Protein AF-A0A087AC77-F1 (afdb_monomer_lite)

InterPro domains:
  IPR007197 Radical SAM [SFLDS00029] (85-242)
  IPR012837 Ribonucleoside-triphosphate reductase activating, anaerobic [SFLDF00299] (85-242)
  IPR012837 Ribonucleoside-triphosphate reductase activating, anaerobic [TIGR02491] (85-237)
  IPR013785 Aldolase-type TIM barrel [G3DSA:3.20.20.70] (82-270)
  IPR034457 Organic radical-activating enzymes [PTHR30352] (81-249)
  IPR058240 Radical SAM superfamily [SSF102114] (106-187)

pLDDT: mean 84.51, std 23.87, range [26.36, 98.88]

Foldseek 3Di:
DDDDDDDDDDDDDDDDDDDDDDDDDDDDDDDDDDPPPPPPPDPPQDQEDEPQPPDPQQAFPPPDRQWHHDAAARAALVVAAPQFWQDWDAQDPLQDHFTEIETAAAAARGSGHPDPLNVRNHNPHHGHDDPVVLVVRVVSCPDPRHQAYEYHRHASRSNLVNQLVSLVVCCVVPNPSHAYEYEHQGAPRSCPDPRHDVSSVSNLVSHQKYFYHHDHPVQADPQFRSDGGPSTFIFGSVVCVVVVHTDGDPPGDGHDDDDPPVRVPPCVVPPPPDD

Sequence (275 aa):
MAQEWRRTEGTTSADGSASVVESSTEPMTDASDSPLDDARPVRKKPRLHDFAAGERGRGPGIPTPLSNNPKAGQWTSERMSHNMIADYKRFLMTDGEGIRCSLYVSGCPFHCEQCYNASIWDFQAGHPYNEKLEAQIMDDLAQSFVQGITFLGGEPLLNTGVLLPLARKIRARFGHDKDIWCWTGYTWEELMRDGESADKMELLREIDILVDGRYLKDQHDSLLQFRGSRNQRIIDVPASLERGEVVIWSKLHDQERFIPEIYGHERAAGEGDAS

Structure (mmCIF, N/CA/C/O backbone):
data_AF-A0A087AC77-F1
#
_entry.id   AF-A0A087AC77-F1
#
loop_
_atom_site.group_PDB
_atom_site.id
_atom_site.type_symbol
_atom_site.label_atom_id
_atom_site.label_alt_id
_atom_site.label_comp_id
_atom_site.label_asym_id
_atom_site.label_entity_id
_atom_site.label_seq_id
_atom_site.pdbx_PDB_ins_code
_atom_site.Cartn_x
_atom_site.Cartn_y
_atom_site.Cartn_z
_atom_site.occupancy
_atom_site.B_iso_or_equiv
_atom_site.auth_seq_id
_atom_site.auth_comp_id
_atom_site.auth_asym_id
_atom_site.auth_atom_id
_atom_site.pdbx_PDB_model_num
ATOM 1 N N . MET A 1 1 ? -29.191 22.233 29.424 1.00 36.53 1 MET A N 1
ATOM 2 C CA . MET A 1 1 ? -28.241 23.174 30.048 1.00 36.53 1 MET A CA 1
ATOM 3 C C . MET A 1 1 ? -27.631 24.011 28.940 1.00 36.53 1 MET A C 1
ATOM 5 O O . MET A 1 1 ? -26.771 23.522 28.228 1.00 36.53 1 MET A O 1
ATOM 9 N N . ALA A 1 2 ? -28.171 25.209 28.732 1.00 26.36 2 ALA A N 1
ATOM 10 C CA . ALA A 1 2 ? -27.688 26.196 27.773 1.00 26.36 2 ALA A CA 1
ATOM 11 C C . ALA A 1 2 ? -27.428 27.474 28.576 1.00 26.36 2 ALA A C 1
ATOM 13 O O . ALA A 1 2 ? -28.291 27.860 29.364 1.00 26.36 2 ALA A O 1
ATOM 14 N N . GLN A 1 3 ? -26.241 28.065 28.448 1.00 28.91 3 GLN A N 1
ATOM 15 C CA . GLN A 1 3 ? -25.883 29.308 29.132 1.00 28.91 3 GLN A CA 1
ATOM 16 C C . GLN A 1 3 ? -25.620 30.422 28.118 1.00 28.91 3 GLN A C 1
ATOM 18 O O . GLN A 1 3 ? -24.923 30.239 27.123 1.00 28.91 3 GLN A O 1
ATOM 23 N N . GLU A 1 4 ? -26.259 31.552 28.413 1.00 28.08 4 GLU A N 1
ATOM 24 C CA . GLU A 1 4 ? -26.236 32.847 27.743 1.00 28.08 4 GLU A CA 1
ATOM 25 C C . GLU A 1 4 ? -24.863 33.532 27.834 1.00 28.08 4 GLU A C 1
ATOM 27 O O . GLU A 1 4 ? -24.164 33.406 28.839 1.00 28.08 4 GLU A O 1
ATOM 32 N N . TRP A 1 5 ? -24.538 34.368 26.843 1.00 29.34 5 TRP A N 1
ATOM 33 C CA . TRP A 1 5 ? -23.466 35.363 26.942 1.00 29.34 5 TRP A CA 1
ATOM 34 C C . TRP A 1 5 ? -24.056 36.767 26.763 1.00 29.34 5 TRP A C 1
ATOM 36 O O . TRP A 1 5 ? -24.618 37.084 25.714 1.00 29.34 5 TRP A O 1
ATOM 46 N N . ARG A 1 6 ? -23.944 37.610 27.798 1.00 28.73 6 ARG A N 1
ATOM 47 C CA . ARG A 1 6 ? -24.326 39.032 27.770 1.00 28.73 6 ARG A CA 1
ATOM 48 C C . ARG A 1 6 ? -23.122 39.914 27.430 1.00 28.73 6 ARG A C 1
ATOM 50 O O . ARG A 1 6 ? -22.025 39.705 27.937 1.00 28.73 6 ARG A O 1
ATOM 57 N N . ARG A 1 7 ? -23.386 40.924 26.595 1.00 30.09 7 ARG A N 1
ATOM 58 C CA . ARG A 1 7 ? -22.553 42.106 26.319 1.00 30.09 7 ARG A CA 1
ATOM 59 C C . ARG A 1 7 ? -22.534 43.058 27.516 1.00 30.09 7 ARG A C 1
ATOM 61 O O . ARG A 1 7 ? -23.561 43.240 28.165 1.00 30.09 7 ARG A O 1
ATOM 68 N N . THR A 1 8 ? -21.429 43.778 27.671 1.00 30.25 8 THR A N 1
ATOM 69 C CA . THR A 1 8 ? -21.380 45.078 28.355 1.00 30.25 8 THR A CA 1
ATOM 70 C C . THR A 1 8 ? -20.501 46.033 27.555 1.00 30.25 8 THR A C 1
ATOM 72 O O . THR A 1 8 ? -19.336 45.734 27.299 1.00 30.25 8 THR A O 1
ATOM 75 N N . GLU A 1 9 ? -21.084 47.162 27.158 1.00 31.55 9 GLU A N 1
ATOM 76 C CA . GLU A 1 9 ? -20.397 48.354 26.663 1.00 31.55 9 GLU A CA 1
ATOM 77 C C . GLU A 1 9 ? -19.969 49.243 27.839 1.00 31.55 9 GLU A C 1
ATOM 79 O O . GLU A 1 9 ? -20.610 49.245 28.891 1.00 31.55 9 GLU A O 1
ATOM 84 N N . GLY A 1 10 ? -18.908 50.026 27.640 1.00 28.16 10 GLY A N 1
ATOM 85 C CA . GLY A 1 10 ? -18.475 51.080 28.550 1.00 28.16 10 GLY A CA 1
ATOM 86 C C . GLY A 1 10 ? -17.846 52.227 27.763 1.00 28.16 10 GLY A C 1
ATOM 87 O O . GLY A 1 10 ? -16.775 52.078 27.184 1.00 28.16 10 GLY A O 1
ATOM 88 N N . THR A 1 11 ? -18.548 53.354 27.730 1.00 31.22 11 THR A N 1
ATOM 89 C CA . THR A 1 11 ? -18.143 54.666 27.204 1.00 31.22 11 THR A CA 1
ATOM 90 C C . THR A 1 11 ? -17.470 55.519 28.278 1.00 31.22 11 THR A C 1
ATOM 92 O O . THR A 1 11 ? -18.013 55.577 29.377 1.00 31.22 11 THR A O 1
ATOM 95 N N . THR A 1 12 ? -16.441 56.302 27.924 1.00 32.16 12 THR A N 1
ATOM 96 C CA . THR A 1 12 ? -16.195 57.660 28.472 1.00 32.16 12 THR A CA 1
ATOM 97 C C . THR A 1 12 ? -15.290 58.498 27.551 1.00 32.16 12 THR A C 1
ATOM 99 O O . THR A 1 12 ? -14.290 58.000 27.041 1.00 32.16 12 THR A O 1
ATOM 102 N N . SER A 1 13 ? -15.684 59.767 27.379 1.00 27.97 13 SER A N 1
ATOM 103 C CA . SER A 1 13 ? -15.055 60.927 26.704 1.00 27.97 13 SER A CA 1
ATOM 104 C C . SER A 1 13 ? -13.736 61.386 27.385 1.00 27.97 13 SER A C 1
ATOM 106 O O . SER A 1 13 ? -13.396 60.827 28.420 1.00 27.97 13 SER A O 1
ATOM 108 N N . ALA A 1 14 ? -12.938 62.387 26.978 1.00 30.62 14 ALA A N 1
ATOM 109 C CA . ALA A 1 14 ? -13.001 63.516 26.038 1.00 30.62 14 ALA A CA 1
ATOM 110 C C . ALA A 1 14 ? -11.565 64.079 25.801 1.00 30.62 14 ALA A C 1
ATOM 112 O O . ALA A 1 14 ? -10.652 63.767 26.560 1.00 30.62 14 ALA A O 1
ATOM 113 N N . ASP A 1 15 ? -11.459 64.985 24.819 1.00 28.73 15 ASP A N 1
ATOM 114 C CA . ASP A 1 15 ? -10.482 66.080 24.643 1.00 28.73 15 ASP A CA 1
ATOM 115 C C . ASP A 1 15 ? -9.079 65.836 24.047 1.00 28.73 15 ASP A C 1
ATOM 117 O O . ASP A 1 15 ? -8.221 65.168 24.613 1.00 28.73 15 ASP A O 1
ATOM 121 N N . GLY A 1 16 ? -8.801 66.588 22.967 1.00 26.50 16 GLY A N 1
ATOM 122 C CA . GLY A 1 16 ? -7.571 67.384 22.900 1.00 26.50 16 GLY A CA 1
ATOM 123 C C . GLY A 1 16 ? -6.674 67.235 21.668 1.00 26.50 16 GLY A C 1
ATOM 124 O O . GLY A 1 16 ? -5.829 66.354 21.607 1.00 26.50 16 GLY A O 1
ATOM 125 N N . SER A 1 17 ? -6.724 68.258 20.811 1.00 30.25 17 SER A N 1
ATOM 126 C CA . SER A 1 17 ? -5.676 68.740 19.889 1.00 30.25 17 SER A CA 1
ATOM 127 C C . SER A 1 17 ? -5.490 68.052 18.527 1.00 30.25 17 SER A C 1
ATOM 129 O O . SER A 1 17 ? -5.186 66.872 18.393 1.00 30.25 17 SER A O 1
ATOM 131 N N . ALA A 1 18 ? -5.664 68.885 17.500 1.00 32.59 18 ALA A N 1
ATOM 132 C CA . ALA A 1 18 ? -5.445 68.613 16.094 1.00 32.59 18 ALA A CA 1
ATOM 133 C C . ALA A 1 18 ? -3.975 68.834 15.710 1.00 32.59 18 ALA A C 1
ATOM 135 O O . ALA A 1 18 ? -3.375 69.839 16.095 1.00 32.59 18 ALA A O 1
ATOM 136 N N . SER A 1 19 ? -3.444 67.963 14.855 1.00 30.73 19 SER A N 1
ATOM 137 C CA . SER A 1 19 ? -2.333 68.281 13.962 1.00 30.73 19 SER A CA 1
ATOM 138 C C . SER A 1 19 ? -2.692 67.816 12.552 1.00 30.73 19 SER A C 1
ATOM 140 O O . SER A 1 19 ? -3.011 66.657 12.296 1.00 30.73 19 SER A O 1
ATOM 142 N N . VAL A 1 20 ? -2.721 68.791 11.648 1.00 32.84 20 VAL A N 1
ATOM 143 C CA . VAL A 1 20 ? -2.937 68.624 10.214 1.00 32.84 20 VAL A CA 1
ATOM 144 C C . VAL A 1 20 ? -1.642 68.084 9.620 1.00 32.84 20 VAL A C 1
ATOM 146 O O . VAL A 1 20 ? -0.589 68.692 9.804 1.00 32.84 20 VAL A O 1
ATOM 149 N N . VAL A 1 21 ? -1.715 66.961 8.909 1.00 33.12 21 VAL A N 1
ATOM 150 C CA . VAL A 1 21 ? -0.641 66.515 8.018 1.00 33.12 21 VAL A CA 1
ATOM 151 C C . VAL A 1 21 ? -1.263 66.343 6.640 1.00 33.12 21 VAL A C 1
ATOM 153 O O . VAL A 1 21 ? -2.050 65.429 6.405 1.00 33.12 21 VAL A O 1
ATOM 156 N N . GLU A 1 22 ? -0.975 67.298 5.760 1.00 31.02 22 GLU A N 1
ATOM 157 C CA . GLU A 1 22 ? -1.346 67.267 4.349 1.00 31.02 22 GLU A CA 1
ATOM 158 C C . GLU A 1 22 ? -0.647 66.078 3.678 1.00 31.02 22 GLU A C 1
ATOM 160 O O . GLU A 1 22 ? 0.581 66.028 3.618 1.00 31.02 22 GLU A O 1
ATOM 165 N N . SER A 1 23 ? -1.417 65.111 3.171 1.00 31.77 23 SER A N 1
ATOM 166 C CA . SER A 1 23 ? -0.890 64.109 2.245 1.00 31.77 23 SER A CA 1
ATOM 167 C C . SER A 1 23 ? -1.068 64.626 0.820 1.00 31.77 23 SER A C 1
ATOM 169 O O . SER A 1 23 ? -2.176 64.643 0.281 1.00 31.77 23 SER A O 1
ATOM 171 N N . SER A 1 24 ? 0.028 65.064 0.216 1.00 31.98 24 SER A N 1
ATOM 172 C CA . SER A 1 24 ? 0.119 65.397 -1.200 1.00 31.98 24 SER A CA 1
ATOM 173 C C . SER A 1 24 ? -0.169 64.161 -2.057 1.00 31.98 24 SER A C 1
ATOM 175 O O . SER A 1 24 ? 0.575 63.184 -2.035 1.00 31.98 24 SER A O 1
ATOM 177 N N . THR A 1 25 ? -1.267 64.211 -2.806 1.00 36.59 25 THR A N 1
ATOM 178 C CA . THR A 1 25 ? -1.597 63.288 -3.894 1.00 36.59 25 THR A CA 1
ATOM 179 C C . THR A 1 25 ? -0.670 63.526 -5.083 1.00 36.59 25 THR A C 1
ATOM 181 O O . THR A 1 25 ? -0.733 64.593 -5.695 1.00 36.59 25 THR A O 1
ATOM 184 N N . GLU A 1 26 ? 0.130 62.524 -5.443 1.00 34.00 26 GLU A N 1
ATOM 185 C CA . GLU A 1 26 ? 0.791 62.432 -6.748 1.00 34.00 26 GLU A CA 1
ATOM 186 C C . GLU A 1 26 ? 0.085 61.375 -7.624 1.00 34.00 26 GLU A C 1
ATOM 188 O O . GLU A 1 26 ? -0.420 60.378 -7.098 1.00 34.00 26 GLU A O 1
ATOM 193 N N . PRO A 1 27 ? -0.027 61.602 -8.946 1.00 31.17 27 PRO A N 1
ATOM 194 C CA . PRO A 1 27 ? -0.880 60.811 -9.829 1.00 31.17 27 PRO A CA 1
ATOM 195 C C . PRO A 1 27 ? -0.283 59.437 -10.163 1.00 31.17 27 PRO A C 1
ATOM 197 O O . PRO A 1 27 ? 0.909 59.308 -10.436 1.00 31.17 27 PRO A O 1
ATOM 200 N N . MET A 1 28 ? -1.152 58.420 -10.207 1.00 34.88 28 MET A N 1
ATOM 201 C CA . MET A 1 28 ? -0.848 57.083 -10.726 1.00 34.88 28 MET A CA 1
ATOM 202 C C . MET A 1 28 ? -0.385 57.175 -12.183 1.00 34.88 28 MET A C 1
ATOM 204 O O . MET A 1 28 ? -1.160 57.556 -13.061 1.00 34.88 28 MET A O 1
ATOM 208 N N . THR A 1 29 ? 0.865 56.797 -12.438 1.00 33.28 29 THR A N 1
ATOM 209 C CA . THR A 1 29 ? 1.352 56.508 -13.783 1.00 33.28 29 THR A CA 1
ATOM 210 C C . THR A 1 29 ? 1.153 55.027 -14.086 1.00 33.28 29 THR A C 1
ATOM 212 O O . THR A 1 29 ? 1.566 54.141 -13.341 1.00 33.28 29 THR A O 1
ATOM 215 N N . ASP A 1 30 ? 0.455 54.796 -15.189 1.00 42.59 30 ASP A N 1
ATOM 216 C CA . ASP A 1 30 ? 0.183 53.510 -15.811 1.00 42.59 30 ASP A CA 1
ATOM 217 C C . ASP A 1 30 ? 1.503 52.862 -16.263 1.00 42.59 30 ASP A C 1
ATOM 219 O O . ASP A 1 30 ? 2.192 53.372 -17.150 1.00 42.59 30 ASP A O 1
ATOM 223 N N . ALA A 1 31 ? 1.895 51.775 -15.598 1.00 37.53 31 ALA A N 1
ATOM 224 C CA . ALA A 1 31 ? 3.087 51.000 -15.916 1.00 37.53 31 ALA A CA 1
ATOM 225 C C . ALA A 1 31 ? 2.667 49.673 -16.554 1.00 37.53 31 ALA A C 1
ATOM 227 O O . ALA A 1 31 ? 2.531 48.652 -15.886 1.00 37.53 31 ALA A O 1
ATOM 228 N N . SER A 1 32 ? 2.447 49.758 -17.865 1.00 35.09 32 SER A N 1
ATOM 229 C CA . SER A 1 32 ? 2.777 48.770 -18.895 1.00 35.09 32 SER A CA 1
ATOM 230 C C . SER A 1 32 ? 2.817 47.293 -18.480 1.00 35.09 32 SER A C 1
ATOM 232 O O . SER A 1 32 ? 3.768 46.826 -17.849 1.00 35.09 32 SER A O 1
ATOM 234 N N . ASP A 1 33 ? 1.824 46.577 -19.000 1.00 40.28 33 ASP A N 1
ATOM 235 C CA . ASP A 1 33 ? 1.804 45.159 -19.357 1.00 40.28 33 ASP A CA 1
ATOM 236 C C . ASP A 1 33 ? 3.215 44.578 -19.588 1.00 40.28 33 ASP A C 1
ATOM 238 O O . ASP A 1 33 ? 3.877 44.846 -20.596 1.00 40.28 33 ASP A O 1
ATOM 242 N N . SER A 1 34 ? 3.699 43.798 -18.623 1.00 35.66 34 SER A N 1
ATOM 243 C CA . SER A 1 34 ? 4.906 42.989 -18.769 1.00 35.66 34 SER A CA 1
ATOM 244 C C . SER A 1 34 ? 4.450 41.540 -18.897 1.00 35.66 34 SER A C 1
ATOM 246 O O . SER A 1 34 ? 3.779 41.054 -17.981 1.00 35.66 34 SER A O 1
ATOM 248 N N . PRO A 1 35 ? 4.757 40.831 -19.997 1.00 38.56 35 PRO A N 1
ATOM 249 C CA . PRO A 1 35 ? 4.384 39.436 -20.104 1.00 38.56 35 PRO A CA 1
ATOM 250 C C . PRO A 1 35 ? 5.218 38.663 -19.083 1.00 38.56 35 PRO A C 1
ATOM 252 O O . PRO A 1 35 ? 6.425 38.486 -19.240 1.00 38.56 35 PRO A O 1
ATOM 255 N N . LEU A 1 36 ? 4.569 38.238 -18.000 1.00 42.22 36 LEU A N 1
ATOM 256 C CA . LEU A 1 36 ? 5.099 37.209 -17.121 1.00 42.22 36 LEU A CA 1
ATOM 257 C C . LEU A 1 36 ? 5.197 35.931 -17.958 1.00 42.22 36 LEU A C 1
ATOM 259 O O . LEU A 1 36 ? 4.218 35.205 -18.119 1.00 42.22 36 LEU A O 1
ATOM 263 N N . ASP A 1 37 ? 6.381 35.683 -18.512 1.00 45.22 37 ASP A N 1
ATOM 264 C CA . ASP A 1 37 ? 6.795 34.377 -19.012 1.00 45.22 37 ASP A CA 1
ATOM 265 C C . ASP A 1 37 ? 6.763 33.387 -17.827 1.00 45.22 37 ASP A C 1
ATOM 267 O O . ASP A 1 37 ? 7.771 33.129 -17.167 1.00 45.22 37 ASP A O 1
ATOM 271 N N . ASP A 1 38 ? 5.583 32.830 -17.521 1.00 46.78 38 ASP A N 1
ATOM 272 C CA . ASP A 1 38 ? 5.398 31.687 -16.611 1.00 46.78 38 ASP A CA 1
ATOM 273 C C . ASP A 1 38 ? 5.851 30.398 -17.316 1.00 46.78 38 ASP A C 1
ATOM 275 O O . ASP A 1 38 ? 5.118 29.417 -17.452 1.00 46.78 38 ASP A O 1
ATOM 279 N N . ALA A 1 39 ? 7.093 30.387 -17.801 1.00 50.28 39 ALA A N 1
ATOM 280 C CA . ALA A 1 39 ? 7.754 29.171 -18.237 1.00 50.28 39 ALA A CA 1
ATOM 281 C C . ALA A 1 39 ? 8.224 28.410 -16.991 1.00 50.28 39 ALA A C 1
ATOM 283 O O . ALA A 1 39 ? 9.416 28.341 -16.679 1.00 50.28 39 ALA A O 1
ATOM 284 N N . ARG A 1 40 ? 7.272 27.820 -16.253 1.00 50.28 40 ARG A N 1
ATOM 285 C CA . ARG A 1 40 ? 7.582 26.807 -15.239 1.00 50.28 40 ARG A CA 1
ATOM 286 C C . ARG A 1 40 ? 8.484 25.753 -15.890 1.00 50.28 40 ARG A C 1
ATOM 288 O O . ARG A 1 40 ? 8.095 25.183 -16.913 1.00 50.28 40 ARG A O 1
ATOM 295 N N . PRO A 1 41 ? 9.682 25.474 -15.345 1.00 47.50 41 PRO A N 1
ATOM 296 C CA . PRO A 1 41 ? 10.595 24.526 -15.959 1.00 47.50 41 PRO A CA 1
ATOM 297 C C . PRO A 1 41 ? 9.902 23.169 -16.077 1.00 47.50 41 PRO A C 1
ATOM 299 O O . PRO A 1 41 ? 9.495 22.577 -15.074 1.00 47.50 41 PRO A O 1
ATOM 302 N N . VAL A 1 42 ? 9.764 22.677 -17.311 1.00 57.00 42 VAL A N 1
ATOM 303 C CA . VAL A 1 42 ? 9.220 21.345 -17.583 1.00 57.00 42 VAL A CA 1
ATOM 304 C C . VAL A 1 42 ? 10.131 20.340 -16.884 1.00 57.00 42 VAL A C 1
ATOM 306 O O . VAL A 1 42 ? 11.274 20.123 -17.298 1.00 57.00 42 VAL A O 1
ATOM 309 N N . ARG A 1 43 ? 9.654 19.752 -15.778 1.00 60.81 43 ARG A N 1
ATOM 310 C CA . ARG A 1 43 ? 10.389 18.709 -15.053 1.00 60.81 43 ARG A CA 1
ATOM 311 C C . ARG A 1 43 ? 10.705 17.588 -16.043 1.00 60.81 43 ARG A C 1
ATOM 313 O O . ARG A 1 43 ? 9.797 16.961 -16.586 1.00 60.81 43 ARG A O 1
ATOM 320 N N . LYS A 1 44 ? 11.996 17.346 -16.304 1.00 67.81 44 LYS A N 1
ATOM 321 C CA . LYS A 1 44 ? 12.435 16.233 -17.158 1.00 67.81 44 LYS A CA 1
ATOM 322 C C . LYS A 1 44 ? 11.866 14.933 -16.591 1.00 67.81 44 LYS A C 1
ATOM 324 O O . LYS A 1 44 ? 12.015 14.681 -15.395 1.00 67.81 44 LYS A O 1
ATOM 329 N N . LYS A 1 45 ? 11.232 14.115 -17.443 1.00 71.94 45 LYS A N 1
ATOM 330 C CA . LYS A 1 45 ? 10.744 12.789 -17.040 1.00 71.94 45 LYS A CA 1
ATOM 331 C C . LYS A 1 45 ? 11.902 11.993 -16.410 1.00 71.94 45 LYS A C 1
ATOM 333 O O . LYS A 1 45 ? 13.002 12.000 -16.976 1.00 71.94 45 LYS A O 1
ATOM 338 N N . PRO A 1 46 ? 11.690 11.336 -15.256 1.00 78.56 46 PRO A N 1
ATOM 339 C CA . PRO A 1 46 ? 12.718 10.506 -14.647 1.00 78.56 46 PRO A CA 1
ATOM 340 C C . PRO A 1 46 ? 13.114 9.380 -15.606 1.00 78.56 46 PRO A C 1
ATOM 342 O O . PRO A 1 46 ? 12.272 8.817 -16.305 1.00 78.56 46 PRO A O 1
ATOM 345 N N . ARG A 1 47 ? 14.410 9.060 -15.650 1.00 89.38 47 ARG A N 1
ATOM 346 C CA . ARG A 1 47 ? 14.890 7.875 -16.368 1.00 89.38 47 ARG A CA 1
ATOM 347 C C . ARG A 1 47 ? 14.510 6.636 -15.564 1.00 89.38 47 ARG A C 1
ATOM 349 O O . ARG A 1 47 ? 14.772 6.587 -14.364 1.00 89.38 47 ARG A O 1
ATOM 356 N N . LEU A 1 48 ? 13.878 5.680 -16.236 1.00 95.38 48 LEU A N 1
ATOM 357 C CA . LEU A 1 48 ? 13.397 4.437 -15.647 1.00 95.38 48 LEU A CA 1
ATOM 358 C C . LEU A 1 48 ? 14.360 3.296 -15.980 1.00 95.38 48 LEU A C 1
ATOM 360 O O . LEU A 1 48 ? 14.933 3.255 -17.070 1.00 95.38 48 LEU A O 1
ATOM 364 N N . HIS A 1 49 ? 14.555 2.389 -15.028 1.00 96.44 49 HIS A N 1
ATOM 365 C CA . HIS A 1 49 ? 15.580 1.354 -15.084 1.00 96.44 49 HIS A CA 1
ATOM 366 C C . HIS A 1 49 ? 15.022 -0.018 -14.702 1.00 96.44 49 HIS A C 1
ATOM 368 O O . HIS A 1 49 ? 14.264 -0.149 -13.741 1.00 96.44 49 HIS A O 1
ATOM 374 N N . ASP A 1 50 ? 15.454 -1.059 -15.417 1.00 97.25 50 ASP A N 1
ATOM 375 C CA . ASP A 1 50 ? 15.308 -2.443 -14.968 1.00 97.25 50 ASP A CA 1
ATOM 376 C C . ASP A 1 50 ? 16.608 -2.918 -14.318 1.00 97.25 50 ASP A C 1
ATOM 378 O O . ASP A 1 50 ? 17.570 -3.280 -14.997 1.00 97.25 50 ASP A O 1
ATOM 382 N N . PHE A 1 51 ? 16.650 -2.895 -12.988 1.00 96.56 51 PHE A N 1
ATOM 383 C CA . PHE A 1 51 ? 17.784 -3.411 -12.229 1.00 96.56 51 PHE A CA 1
ATOM 384 C C . PHE A 1 51 ? 17.760 -4.944 -12.161 1.00 96.56 51 PHE A C 1
ATOM 386 O O . PHE A 1 51 ? 18.808 -5.548 -11.953 1.00 96.56 51 PHE A O 1
ATOM 393 N N . ALA A 1 52 ? 16.605 -5.577 -12.379 1.00 95.38 52 ALA A N 1
ATOM 394 C CA . ALA A 1 52 ? 16.361 -7.007 -12.194 1.00 95.38 52 ALA A CA 1
ATOM 395 C C . ALA A 1 52 ? 16.269 -7.792 -13.517 1.00 95.38 52 ALA A C 1
ATOM 397 O O . ALA A 1 52 ? 15.630 -8.842 -13.574 1.00 95.38 52 ALA A O 1
ATOM 398 N N . ALA A 1 53 ? 16.917 -7.321 -14.588 1.00 93.19 53 ALA A N 1
ATOM 399 C CA . ALA A 1 53 ? 16.852 -7.939 -15.921 1.00 93.19 53 ALA A CA 1
ATOM 400 C C . ALA A 1 53 ? 17.274 -9.428 -15.962 1.00 93.19 53 ALA A C 1
ATOM 402 O O . ALA A 1 53 ? 16.895 -10.151 -16.879 1.00 93.19 53 ALA A O 1
ATOM 403 N N . GLY A 1 54 ? 18.054 -9.896 -14.979 1.00 90.88 54 GLY A N 1
ATOM 404 C CA . GLY A 1 54 ? 18.472 -11.299 -14.850 1.00 90.88 54 GLY A CA 1
ATOM 405 C C . GLY A 1 54 ? 17.631 -12.149 -13.889 1.00 90.88 54 GLY A C 1
ATOM 406 O O . GLY A 1 54 ? 17.887 -13.345 -13.768 1.00 90.88 54 GLY A O 1
ATOM 407 N N . GLU A 1 55 ? 16.661 -11.561 -13.190 1.00 93.12 55 GLU A N 1
ATOM 408 C CA . GLU A 1 55 ? 15.856 -12.254 -12.180 1.00 93.12 55 GLU A CA 1
ATOM 409 C C . GLU A 1 55 ? 14.554 -12.795 -12.782 1.00 93.12 55 GLU A C 1
ATOM 411 O O . GLU A 1 55 ? 13.946 -12.185 -13.664 1.00 93.12 55 GLU A O 1
ATOM 416 N N . ARG A 1 56 ? 14.120 -13.963 -12.301 1.00 92.06 56 ARG A N 1
ATOM 417 C CA . ARG A 1 56 ? 12.855 -14.607 -12.694 1.00 92.06 56 ARG A CA 1
ATOM 418 C C . ARG A 1 56 ? 11.804 -14.396 -11.606 1.00 92.06 56 ARG A C 1
ATOM 420 O O . ARG A 1 56 ? 12.136 -13.936 -10.521 1.00 92.06 56 ARG A O 1
ATOM 427 N N . GLY A 1 57 ? 10.553 -14.767 -11.889 1.00 89.12 57 GLY A N 1
ATOM 428 C CA . GLY A 1 57 ? 9.486 -14.738 -10.881 1.00 89.12 57 GLY A CA 1
ATOM 429 C C . GLY A 1 57 ? 9.206 -13.323 -10.385 1.00 89.12 57 GLY A C 1
ATOM 430 O O . GLY A 1 57 ? 9.257 -13.061 -9.195 1.00 89.12 57 GLY A O 1
ATOM 431 N N . ARG A 1 58 ? 8.972 -12.390 -11.311 1.00 94.38 58 ARG A N 1
ATOM 432 C CA . ARG A 1 58 ? 8.747 -10.970 -10.995 1.00 94.38 58 ARG A CA 1
ATOM 433 C C . ARG A 1 58 ? 7.268 -10.574 -11.017 1.00 94.38 58 ARG A C 1
ATOM 435 O O . ARG A 1 58 ? 6.938 -9.410 -10.813 1.00 94.38 58 ARG A O 1
ATOM 442 N N . GLY A 1 59 ? 6.389 -11.543 -11.257 1.00 92.62 59 GLY A N 1
ATOM 443 C CA . GLY A 1 59 ? 4.947 -11.347 -11.247 1.00 92.62 59 GLY A CA 1
ATOM 444 C C . GLY A 1 59 ? 4.387 -10.707 -12.519 1.00 92.62 59 GLY A C 1
ATOM 445 O O . GLY A 1 59 ? 5.103 -10.519 -13.509 1.00 92.62 59 GLY A O 1
ATOM 446 N N . PRO A 1 60 ? 3.080 -10.414 -12.527 1.00 92.12 60 PRO A N 1
ATOM 447 C CA . PRO A 1 60 ? 2.386 -9.899 -13.699 1.00 92.12 60 PRO A CA 1
ATOM 448 C C . PRO A 1 60 ? 2.842 -8.481 -14.061 1.00 92.12 60 PRO A C 1
ATOM 450 O O . PRO A 1 60 ? 2.963 -7.603 -13.211 1.00 92.12 60 PRO A O 1
ATOM 453 N N . GLY A 1 61 ? 3.053 -8.244 -15.358 1.00 92.06 61 GLY A N 1
ATOM 454 C CA . GLY A 1 61 ? 3.385 -6.918 -15.892 1.00 92.06 61 GLY A CA 1
ATOM 455 C C . GLY A 1 61 ? 4.827 -6.459 -15.658 1.00 92.06 61 GLY A C 1
ATOM 456 O O . GLY A 1 61 ? 5.128 -5.306 -15.953 1.00 92.06 61 GLY A O 1
ATOM 457 N N . ILE A 1 62 ? 5.711 -7.330 -15.151 1.00 96.25 62 ILE A N 1
ATOM 458 C CA . ILE A 1 62 ? 7.096 -7.001 -14.798 1.00 96.25 62 ILE A CA 1
ATOM 459 C C . ILE A 1 62 ? 8.081 -7.915 -15.567 1.00 96.25 62 ILE A C 1
ATOM 461 O O . ILE A 1 62 ? 7.936 -9.136 -15.505 1.00 96.25 62 ILE A O 1
ATOM 465 N N . PRO A 1 63 ? 9.115 -7.380 -16.256 1.00 96.12 63 PRO A N 1
ATOM 466 C CA . PRO A 1 63 ? 9.497 -5.969 -16.352 1.00 96.12 63 PRO A CA 1
ATOM 467 C C . PRO A 1 63 ? 8.495 -5.094 -17.088 1.00 96.12 63 PRO A C 1
ATOM 469 O O . PRO A 1 63 ? 7.818 -5.528 -18.014 1.00 96.12 63 PRO A O 1
ATOM 472 N N . THR A 1 64 ? 8.509 -3.817 -16.721 1.00 95.88 64 THR A N 1
ATOM 473 C CA . THR A 1 64 ? 7.831 -2.753 -17.456 1.00 95.88 64 THR A CA 1
ATOM 474 C C . THR A 1 64 ? 8.799 -1.604 -17.750 1.00 95.88 64 THR A C 1
ATOM 476 O O . THR A 1 64 ? 9.626 -1.273 -16.894 1.00 95.88 64 THR A O 1
ATOM 479 N N . PRO A 1 65 ? 8.705 -0.958 -18.927 1.00 96.25 65 PRO A N 1
ATOM 480 C CA . PRO A 1 65 ? 9.412 0.290 -19.203 1.00 96.25 65 PRO A CA 1
ATOM 481 C C . PRO A 1 65 ? 8.736 1.516 -18.559 1.00 96.25 65 PRO A C 1
ATOM 483 O O . PRO A 1 65 ? 9.289 2.610 -18.627 1.00 96.25 65 PRO A O 1
ATOM 486 N N . LEU A 1 66 ? 7.551 1.353 -17.955 1.00 96.75 66 LEU A N 1
ATOM 487 C CA . LEU A 1 66 ? 6.735 2.436 -17.386 1.00 96.75 66 LEU A CA 1
ATOM 488 C C . LEU A 1 66 ? 7.040 2.728 -15.909 1.00 96.75 66 LEU A C 1
ATOM 490 O O . LEU A 1 66 ? 6.441 3.628 -15.327 1.00 96.75 66 LEU A O 1
ATOM 494 N N . SER A 1 67 ? 7.961 1.987 -15.290 1.00 97.31 67 SER A N 1
ATOM 495 C CA . SER A 1 67 ? 8.444 2.237 -13.927 1.00 97.31 67 SER A CA 1
ATOM 496 C C . SER A 1 67 ? 9.843 1.651 -13.721 1.00 97.31 67 SER A C 1
ATOM 498 O O . SER A 1 67 ? 10.305 0.835 -14.517 1.00 97.31 67 SER A O 1
ATOM 500 N N . ASN A 1 68 ? 10.494 1.983 -12.608 1.00 97.94 68 ASN A N 1
ATOM 501 C CA . ASN A 1 68 ? 11.688 1.275 -12.152 1.00 97.94 68 ASN A CA 1
ATOM 502 C C . ASN A 1 68 ? 11.362 -0.168 -11.729 1.00 97.94 68 ASN A C 1
ATOM 504 O O . ASN A 1 68 ? 10.263 -0.468 -11.253 1.00 97.94 68 ASN A O 1
ATOM 508 N N . ASN A 1 69 ? 12.336 -1.068 -11.878 1.00 97.75 69 ASN A N 1
ATOM 509 C CA . ASN A 1 69 ? 12.206 -2.466 -11.485 1.00 97.75 69 ASN A CA 1
ATOM 510 C C . ASN A 1 69 ? 13.391 -2.910 -10.610 1.00 97.75 69 ASN A C 1
ATOM 512 O O . ASN A 1 69 ? 14.492 -3.054 -11.146 1.00 97.75 69 ASN A O 1
ATOM 516 N N . PRO A 1 70 ? 13.209 -3.093 -9.288 1.00 97.25 70 PRO A N 1
ATOM 517 C CA . PRO A 1 70 ? 14.301 -3.378 -8.369 1.00 97.25 70 PRO A CA 1
ATOM 518 C C . PRO A 1 70 ? 14.681 -4.861 -8.335 1.00 97.25 70 PRO A C 1
ATOM 520 O O . PRO A 1 70 ? 13.836 -5.753 -8.463 1.00 97.25 70 PRO A O 1
ATOM 523 N N . LYS A 1 71 ? 15.960 -5.126 -8.063 1.00 97.38 71 LYS A N 1
ATOM 524 C CA . LYS A 1 71 ? 16.422 -6.441 -7.591 1.00 97.38 71 LYS A CA 1
ATOM 525 C C . LYS A 1 71 ? 15.870 -6.742 -6.200 1.00 97.38 71 LYS A C 1
ATOM 527 O O . LYS A 1 71 ? 15.536 -5.811 -5.460 1.00 97.38 71 LYS A O 1
ATOM 532 N N . ALA A 1 72 ? 15.831 -8.018 -5.830 1.00 96.94 72 ALA A N 1
ATOM 533 C CA . ALA A 1 72 ? 15.497 -8.418 -4.464 1.00 96.94 72 ALA A CA 1
ATOM 534 C C . ALA A 1 72 ? 16.439 -7.731 -3.456 1.00 96.94 72 ALA A C 1
ATOM 536 O O . ALA A 1 72 ? 17.656 -7.692 -3.660 1.00 96.94 72 ALA A O 1
ATOM 537 N N . GLY A 1 73 ? 15.877 -7.105 -2.418 1.00 96.25 73 GLY A N 1
ATOM 538 C CA . GLY A 1 73 ? 16.648 -6.455 -1.352 1.00 96.25 73 GLY A CA 1
ATOM 539 C C . GLY A 1 73 ? 17.405 -5.187 -1.768 1.00 96.25 73 GLY A C 1
ATOM 540 O O . GLY A 1 73 ? 18.163 -4.630 -0.972 1.00 96.25 73 GLY A O 1
ATOM 541 N N . GLN A 1 74 ? 17.219 -4.692 -2.998 1.00 97.12 74 GLN A N 1
ATOM 542 C CA . GLN A 1 74 ? 17.897 -3.479 -3.470 1.00 97.12 74 GLN A CA 1
ATOM 543 C C . GLN A 1 74 ? 17.474 -2.238 -2.678 1.00 97.12 74 GLN A C 1
ATOM 545 O O . GLN A 1 74 ? 18.301 -1.376 -2.369 1.00 97.12 74 GLN A O 1
ATOM 550 N N . TRP A 1 75 ? 16.181 -2.144 -2.382 1.00 97.62 75 TRP A N 1
ATOM 551 C CA . TRP A 1 75 ? 15.567 -1.039 -1.660 1.00 97.62 75 TRP A CA 1
ATOM 552 C C . TRP A 1 75 ? 15.092 -1.541 -0.305 1.00 97.62 75 TRP A C 1
ATOM 554 O O . TRP A 1 75 ? 14.339 -2.510 -0.233 1.00 97.62 75 TRP A O 1
ATOM 564 N N . THR A 1 76 ? 15.520 -0.888 0.769 1.00 97.31 76 THR A N 1
ATOM 565 C CA . THR A 1 76 ? 15.157 -1.256 2.143 1.00 97.31 76 THR A CA 1
ATOM 566 C C . THR A 1 76 ? 14.648 -0.031 2.885 1.00 97.31 76 THR A C 1
ATOM 568 O O . THR A 1 76 ? 15.077 1.090 2.590 1.00 97.31 76 THR A O 1
ATOM 571 N N . SER A 1 77 ? 13.757 -0.232 3.862 1.00 96.69 77 SER A N 1
ATOM 572 C CA . SER A 1 77 ? 13.252 0.881 4.673 1.00 96.69 77 SER A CA 1
ATOM 573 C C . SER A 1 77 ? 14.383 1.601 5.405 1.00 96.69 77 SER A C 1
ATOM 575 O O . SER A 1 77 ? 14.385 2.824 5.441 1.00 96.69 77 SER A O 1
ATOM 577 N N . GLU A 1 78 ? 15.366 0.864 5.930 1.00 96.56 78 GLU A N 1
ATOM 578 C CA . GLU A 1 78 ? 16.524 1.424 6.644 1.00 96.56 78 GLU A CA 1
ATOM 579 C C . GLU A 1 78 ? 17.313 2.437 5.800 1.00 96.56 78 GLU A C 1
ATOM 581 O O . GLU A 1 78 ? 17.790 3.443 6.316 1.00 96.56 78 GLU A O 1
ATOM 586 N N . ARG A 1 79 ? 17.461 2.179 4.495 1.00 96.31 79 ARG A N 1
ATOM 587 C CA . ARG A 1 79 ? 18.282 3.018 3.611 1.00 96.31 79 ARG A CA 1
ATOM 588 C C . ARG A 1 79 ? 17.530 4.192 3.007 1.00 96.31 79 ARG A C 1
ATOM 590 O O . ARG A 1 79 ? 18.176 5.138 2.565 1.00 96.31 79 ARG A O 1
ATOM 597 N N . MET A 1 80 ? 16.211 4.084 2.882 1.00 96.50 80 MET A N 1
ATOM 598 C CA . MET A 1 80 ? 15.425 5.016 2.072 1.00 96.50 80 MET A CA 1
ATOM 599 C C . MET A 1 80 ? 14.425 5.822 2.891 1.00 96.50 80 MET A C 1
ATOM 601 O O . MET A 1 80 ? 14.189 6.979 2.562 1.00 96.50 80 MET A O 1
ATOM 605 N N . SER A 1 81 ? 13.837 5.241 3.939 1.00 96.00 81 SER A N 1
ATOM 606 C CA . SER A 1 81 ? 12.827 5.941 4.730 1.00 96.00 81 SER A CA 1
ATOM 607 C C . SER A 1 81 ? 13.442 7.055 5.567 1.00 96.00 81 SER A C 1
ATOM 609 O O . SER A 1 81 ? 14.497 6.896 6.177 1.00 96.00 81 SER A O 1
ATOM 611 N N . HIS A 1 82 ? 12.717 8.167 5.657 1.00 96.62 82 HIS A N 1
ATOM 612 C CA . HIS A 1 82 ? 13.008 9.270 6.571 1.00 96.62 82 HIS A CA 1
ATOM 613 C C . HIS A 1 82 ? 11.962 9.384 7.695 1.00 96.62 82 HIS A C 1
ATOM 615 O O . HIS A 1 82 ? 11.909 10.404 8.379 1.00 96.62 82 HIS A O 1
ATOM 621 N N . ASN A 1 83 ? 11.124 8.355 7.889 1.00 95.94 83 ASN A N 1
ATOM 622 C CA . ASN A 1 83 ? 9.987 8.361 8.822 1.00 95.94 83 ASN A CA 1
ATOM 623 C C . ASN A 1 83 ? 9.027 9.546 8.602 1.00 95.94 83 ASN A C 1
ATOM 625 O O . ASN A 1 83 ? 8.490 10.129 9.548 1.00 95.94 83 ASN A O 1
ATOM 629 N N . MET A 1 84 ? 8.829 9.907 7.335 1.00 97.94 84 MET A N 1
ATOM 630 C CA . MET A 1 84 ? 7.943 10.981 6.903 1.00 97.94 84 MET A CA 1
ATOM 631 C C . MET A 1 84 ? 6.633 10.398 6.378 1.00 97.94 84 MET A C 1
ATOM 633 O O . MET A 1 84 ? 6.620 9.358 5.714 1.00 97.94 84 MET A O 1
ATOM 637 N N . ILE A 1 85 ? 5.533 11.090 6.653 1.00 97.88 85 ILE A N 1
ATOM 638 C CA . ILE A 1 85 ? 4.223 10.785 6.087 1.00 97.88 85 ILE A CA 1
ATOM 639 C C . ILE A 1 85 ? 3.713 11.992 5.314 1.00 97.88 85 ILE A C 1
ATOM 641 O O . ILE A 1 85 ? 3.858 13.136 5.742 1.00 97.88 85 ILE A O 1
ATOM 645 N N . ALA A 1 86 ? 3.142 11.725 4.149 1.00 97.94 86 ALA A N 1
ATOM 646 C CA . ALA A 1 86 ? 2.618 12.734 3.254 1.00 97.94 86 ALA A CA 1
ATOM 647 C C . ALA A 1 86 ? 1.306 13.314 3.777 1.00 97.94 86 ALA A C 1
ATOM 649 O O . ALA A 1 86 ? 1.112 14.527 3.727 1.00 97.94 86 ALA A O 1
ATOM 650 N N . ASP A 1 87 ? 0.413 12.440 4.243 1.00 98.00 87 ASP A N 1
ATOM 651 C CA . ASP A 1 87 ? -0.915 12.824 4.707 1.00 98.00 87 ASP A CA 1
ATOM 652 C C . ASP A 1 87 ? -1.543 11.723 5.576 1.00 98.00 87 ASP A C 1
ATOM 654 O O . ASP A 1 87 ? -1.187 10.542 5.495 1.00 98.00 87 ASP A O 1
ATOM 658 N N . TYR A 1 88 ? -2.529 12.109 6.378 1.00 98.56 88 TYR A N 1
ATOM 659 C CA . TYR A 1 88 ? -3.396 11.199 7.111 1.00 98.56 88 TYR A CA 1
ATOM 660 C C . TYR A 1 88 ? -4.851 11.611 6.917 1.00 98.56 88 TYR A C 1
ATOM 662 O O . TYR A 1 88 ? -5.257 12.720 7.270 1.00 98.56 88 TYR A O 1
ATOM 670 N N . LYS A 1 89 ? -5.657 10.691 6.386 1.00 98.31 89 LYS A N 1
ATOM 671 C CA . LYS A 1 89 ? -7.067 10.937 6.088 1.00 98.31 89 LYS A CA 1
ATOM 672 C C . LYS A 1 89 ? -7.964 10.041 6.921 1.00 98.31 89 LYS A C 1
ATOM 674 O O . LYS A 1 89 ? -7.761 8.833 7.020 1.00 98.31 89 LYS A O 1
ATOM 679 N N . ARG A 1 90 ? -8.986 10.661 7.501 1.00 97.88 90 ARG A N 1
ATOM 680 C CA . ARG A 1 90 ? -9.965 10.009 8.370 1.00 97.88 90 ARG A CA 1
ATOM 681 C C . ARG A 1 90 ? -11.202 9.649 7.559 1.00 97.88 90 ARG A C 1
ATOM 683 O O . ARG A 1 90 ? -11.699 10.484 6.808 1.00 97.88 90 ARG A O 1
ATOM 690 N N . PHE A 1 91 ? -11.718 8.448 7.789 1.00 97.38 91 PHE A N 1
ATOM 691 C CA . PHE A 1 91 ? -13.055 8.010 7.379 1.00 97.38 91 PHE A CA 1
ATOM 692 C C . PHE A 1 91 ? -13.311 8.077 5.863 1.00 97.38 91 PHE A C 1
ATOM 694 O O . PHE A 1 91 ? -14.303 8.644 5.409 1.00 97.38 91 PHE A O 1
ATOM 701 N N . LEU A 1 92 ? -12.411 7.478 5.083 1.00 95.50 92 LEU A N 1
ATOM 702 C CA . LEU A 1 92 ? -12.540 7.318 3.635 1.00 95.50 92 LEU A CA 1
ATOM 703 C C . LEU A 1 92 ? -13.201 5.986 3.266 1.00 95.50 92 LEU A C 1
ATOM 705 O O . LEU A 1 92 ? -13.127 5.026 4.027 1.00 95.50 92 LEU A O 1
ATOM 709 N N . MET A 1 93 ? -13.802 5.925 2.076 1.00 94.62 93 MET A N 1
ATOM 710 C CA . MET A 1 93 ? -14.387 4.698 1.503 1.00 94.62 93 MET A CA 1
ATOM 711 C C . MET A 1 93 ? -13.748 4.295 0.163 1.00 94.62 93 MET A C 1
ATOM 713 O O . MET A 1 93 ? -14.185 3.345 -0.478 1.00 94.62 93 MET A O 1
ATOM 717 N N . THR A 1 94 ? -12.751 5.053 -0.302 1.00 93.62 94 THR A N 1
ATOM 718 C CA . THR A 1 94 ? -12.090 4.852 -1.603 1.00 93.62 94 THR A CA 1
ATOM 719 C C . THR A 1 94 ? -10.865 3.955 -1.521 1.00 93.62 94 THR A C 1
ATOM 721 O O . THR A 1 94 ? -10.472 3.375 -2.526 1.00 93.62 94 THR A O 1
ATOM 724 N N . ASP A 1 95 ? -10.272 3.826 -0.335 1.00 96.31 95 ASP A N 1
ATOM 725 C CA . ASP A 1 95 ? -8.958 3.205 -0.140 1.00 96.31 95 ASP A CA 1
ATOM 726 C C . ASP A 1 95 ? -9.101 1.775 0.415 1.00 96.31 95 ASP A C 1
ATOM 728 O O . ASP A 1 95 ? -8.294 1.329 1.227 1.00 96.31 95 ASP A O 1
ATOM 732 N N . GLY A 1 96 ? -10.166 1.068 0.030 1.00 96.75 96 GLY A N 1
ATOM 733 C CA . GLY A 1 96 ? -10.493 -0.290 0.473 1.00 96.75 96 GLY A CA 1
ATOM 734 C C . GLY A 1 96 ? -11.934 -0.433 0.960 1.00 96.75 96 GLY A C 1
ATOM 735 O O . GLY A 1 96 ? -12.708 0.523 0.961 1.00 96.75 96 GLY A O 1
ATOM 736 N N . GLU A 1 97 ? -12.303 -1.643 1.384 1.00 97.25 97 GLU A N 1
ATOM 737 C CA . GLU A 1 97 ? -13.660 -1.931 1.862 1.00 97.25 97 GLU A CA 1
ATOM 738 C C . GLU A 1 97 ? -13.981 -1.214 3.186 1.00 97.25 97 GLU A C 1
ATOM 740 O O . GLU A 1 97 ? -13.166 -1.184 4.112 1.00 97.25 97 GLU A O 1
ATOM 745 N N . GLY A 1 98 ? -15.206 -0.688 3.287 1.00 97.31 98 GLY A N 1
ATOM 746 C CA . GLY A 1 98 ? -15.733 -0.072 4.503 1.00 97.31 98 GLY A CA 1
ATOM 747 C C . GLY A 1 98 ? -15.272 1.370 4.718 1.00 97.31 98 GLY A C 1
ATOM 748 O O . GLY A 1 98 ? -14.693 2.002 3.838 1.00 97.31 98 GLY A O 1
ATOM 749 N N . ILE A 1 99 ? -15.564 1.916 5.902 1.00 98.38 99 ILE A N 1
ATOM 750 C CA . ILE A 1 99 ? -15.039 3.221 6.326 1.00 98.38 99 ILE A CA 1
ATOM 751 C C . ILE A 1 99 ? -13.667 2.992 6.948 1.00 98.38 99 ILE A C 1
ATOM 753 O O . ILE A 1 99 ? -13.544 2.225 7.902 1.00 98.38 99 ILE A O 1
ATOM 757 N N . ARG A 1 100 ? -12.640 3.666 6.434 1.00 98.00 100 ARG A N 1
ATOM 758 C CA . ARG A 1 100 ? -11.246 3.404 6.792 1.00 98.00 100 ARG A CA 1
ATOM 759 C C . ARG A 1 100 ? -10.493 4.672 7.152 1.00 98.00 100 ARG A C 1
ATOM 761 O O . ARG A 1 100 ? -10.819 5.771 6.703 1.00 98.00 100 ARG A O 1
ATOM 768 N N . CYS A 1 101 ? -9.448 4.504 7.942 1.00 98.69 101 CYS A N 1
ATOM 769 C CA . CYS A 1 101 ? -8.377 5.482 8.041 1.00 98.69 101 CYS A CA 1
ATOM 770 C C . CYS A 1 101 ? -7.344 5.212 6.941 1.00 98.69 101 CYS A C 1
ATOM 772 O O . CYS A 1 101 ? -7.082 4.058 6.619 1.00 98.69 101 CYS A O 1
ATOM 774 N N . SER A 1 102 ? -6.719 6.249 6.395 1.00 98.62 102 SER A N 1
ATOM 775 C CA . SER A 1 102 ? -5.712 6.108 5.341 1.00 98.62 102 SER A CA 1
ATOM 776 C C . SER A 1 102 ? -4.445 6.858 5.719 1.00 98.62 102 SER A C 1
ATOM 778 O O . SER A 1 102 ? -4.479 8.071 5.937 1.00 98.62 102 SER A O 1
ATOM 780 N N . LEU A 1 103 ? -3.325 6.141 5.786 1.00 98.75 103 LEU A N 1
ATOM 781 C CA . LEU A 1 103 ? -2.011 6.702 6.080 1.00 98.75 1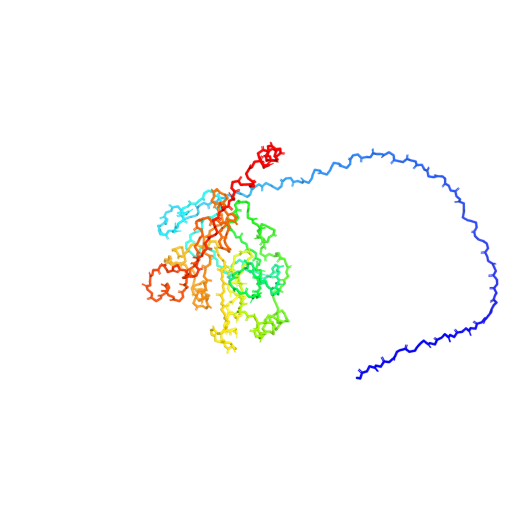03 LEU A CA 1
ATOM 782 C C . LEU A 1 103 ? -1.164 6.720 4.805 1.00 98.75 103 LEU A C 1
ATOM 784 O O . LEU A 1 103 ? -0.729 5.672 4.323 1.00 98.75 103 LEU A O 1
ATOM 788 N N . TYR A 1 104 ? -0.935 7.920 4.274 1.00 98.62 104 TYR A N 1
ATOM 789 C CA . TYR A 1 104 ? -0.141 8.143 3.073 1.00 98.62 104 TYR A CA 1
ATOM 790 C C . TYR A 1 104 ? 1.319 8.339 3.486 1.00 98.62 104 TYR A C 1
ATOM 792 O O . TYR A 1 104 ? 1.678 9.387 4.018 1.00 98.62 104 TYR A O 1
ATOM 800 N N . VAL A 1 105 ? 2.172 7.339 3.263 1.00 98.44 105 VAL A N 1
ATOM 801 C CA . VAL A 1 105 ? 3.615 7.440 3.540 1.00 98.44 105 VAL A CA 1
ATOM 802 C C . VAL A 1 105 ? 4.346 8.188 2.428 1.00 98.44 105 VAL A C 1
ATOM 804 O O . VAL A 1 105 ? 3.870 8.235 1.292 1.00 98.44 105 VAL A O 1
ATOM 807 N N . SER A 1 106 ? 5.514 8.745 2.738 1.00 98.06 106 SER A N 1
ATOM 808 C CA . SER A 1 106 ? 6.344 9.461 1.764 1.00 98.06 106 SER A CA 1
ATOM 809 C C . SER A 1 106 ? 7.414 8.568 1.139 1.00 98.06 106 SER A C 1
ATOM 811 O O . SER A 1 106 ? 7.942 7.654 1.773 1.00 98.06 106 SER A O 1
ATOM 813 N N . GLY A 1 107 ? 7.771 8.873 -0.108 1.00 98.00 107 GLY A N 1
ATOM 814 C CA . GLY A 1 107 ? 8.856 8.222 -0.828 1.00 98.00 107 GLY A CA 1
ATOM 815 C C . GLY A 1 107 ? 8.419 7.028 -1.663 1.00 98.00 107 GLY A C 1
ATOM 816 O O . GLY A 1 107 ? 7.814 6.088 -1.154 1.00 98.00 107 GLY A O 1
ATOM 817 N N . CYS A 1 108 ? 8.744 7.038 -2.957 1.00 98.12 108 CYS A N 1
ATOM 818 C CA . CYS A 1 108 ? 8.472 5.913 -3.850 1.00 98.12 108 CYS A CA 1
ATOM 819 C C . CYS A 1 108 ? 9.469 5.880 -5.017 1.00 98.12 108 CYS A C 1
ATOM 821 O O . CYS A 1 108 ? 9.355 6.685 -5.941 1.00 98.12 108 CYS A O 1
ATOM 823 N N . PRO A 1 109 ? 10.419 4.932 -5.039 1.00 97.38 109 PRO A N 1
ATOM 824 C CA . PRO A 1 109 ? 11.417 4.847 -6.100 1.00 97.38 109 PRO A CA 1
ATOM 825 C C . PRO A 1 109 ? 10.893 4.186 -7.380 1.00 97.38 109 PRO A C 1
ATOM 827 O O . PRO A 1 109 ? 11.630 4.115 -8.361 1.00 97.38 109 PRO A O 1
ATOM 830 N N . PHE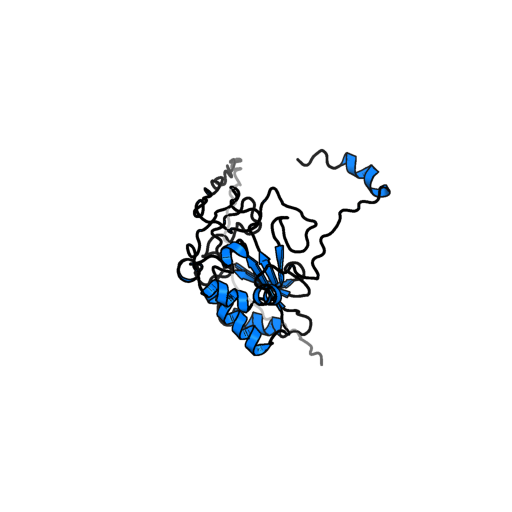 A 1 110 ? 9.646 3.701 -7.414 1.00 98.00 110 PHE A N 1
ATOM 831 C CA . PHE A 1 110 ? 9.083 3.097 -8.624 1.00 98.00 110 PHE A CA 1
ATOM 832 C C . PHE A 1 110 ? 8.907 4.109 -9.756 1.00 98.00 110 PHE A C 1
ATOM 834 O O . PHE A 1 110 ? 9.109 3.752 -10.914 1.00 98.00 110 PHE A O 1
ATOM 841 N N . HIS A 1 111 ? 8.577 5.364 -9.435 1.00 97.06 111 HIS A N 1
ATOM 842 C CA . HIS A 1 111 ? 8.373 6.435 -10.417 1.00 97.06 111 HIS A CA 1
ATOM 843 C C . HIS A 1 111 ? 7.448 6.038 -11.584 1.00 97.06 111 HIS A C 1
ATOM 845 O O . HIS A 1 111 ? 7.752 6.317 -12.745 1.00 97.06 111 HIS A O 1
ATOM 851 N N . CYS A 1 112 ? 6.334 5.357 -11.289 1.00 97.38 112 CYS A N 1
ATOM 852 C CA . CYS A 1 112 ? 5.391 4.906 -12.312 1.00 97.38 112 CYS A CA 1
ATOM 853 C C . CYS A 1 112 ? 4.944 6.078 -13.198 1.00 97.38 112 CYS A C 1
ATOM 855 O O . CYS A 1 112 ? 4.581 7.146 -12.696 1.00 97.38 112 CYS A O 1
ATOM 857 N N . GLU A 1 113 ? 4.955 5.898 -14.516 1.00 96.25 113 GLU A N 1
ATOM 858 C CA . GLU A 1 113 ? 4.513 6.939 -15.437 1.00 96.25 113 GLU A CA 1
ATOM 859 C C . GLU A 1 113 ? 3.047 7.311 -15.150 1.00 96.25 113 GLU A C 1
ATOM 861 O O . GLU A 1 113 ? 2.193 6.436 -15.031 1.00 96.25 113 GLU A O 1
ATOM 866 N N . GLN A 1 114 ? 2.767 8.614 -15.019 1.00 95.00 114 GLN A N 1
ATOM 867 C CA . GLN A 1 114 ? 1.449 9.150 -14.636 1.00 95.00 114 GLN A CA 1
ATOM 868 C C . GLN A 1 114 ? 0.925 8.642 -13.276 1.00 95.00 114 GLN A C 1
ATOM 870 O O . GLN A 1 114 ? -0.279 8.522 -13.072 1.00 95.00 114 GLN A O 1
ATOM 875 N N . CYS A 1 115 ? 1.818 8.371 -12.320 1.00 95.19 115 CYS A N 1
ATOM 876 C CA . CYS A 1 115 ? 1.423 8.056 -10.948 1.00 95.19 115 CYS A CA 1
ATOM 877 C C . CYS A 1 115 ? 0.578 9.182 -10.329 1.00 95.19 115 CYS A C 1
ATOM 879 O O . CYS A 1 115 ? 1.013 10.334 -10.281 1.00 95.19 115 CYS A O 1
ATOM 881 N N . TYR A 1 116 ? -0.582 8.824 -9.773 1.00 92.56 116 TYR A N 1
ATOM 882 C CA . TYR A 1 116 ? -1.460 9.750 -9.048 1.00 92.56 116 TYR A CA 1
ATOM 883 C C . TYR A 1 116 ? -0.743 10.448 -7.876 1.00 92.56 116 TYR A C 1
ATOM 885 O O . TYR A 1 116 ? -0.915 11.640 -7.645 1.00 92.56 116 TYR A O 1
ATOM 893 N N . ASN A 1 117 ? 0.147 9.719 -7.197 1.00 94.19 117 ASN A N 1
ATOM 894 C CA . ASN A 1 117 ? 0.904 10.180 -6.032 1.00 94.19 117 ASN A CA 1
ATOM 895 C C . ASN A 1 117 ? 2.327 10.660 -6.385 1.00 94.19 117 ASN A C 1
ATOM 897 O O . ASN A 1 117 ? 3.236 10.599 -5.558 1.00 94.19 117 ASN A O 1
ATOM 901 N N . ALA A 1 118 ? 2.560 11.145 -7.612 1.00 94.81 118 ALA A N 1
ATOM 902 C CA . ALA A 1 118 ? 3.893 11.590 -8.037 1.00 94.81 118 ALA A CA 1
ATOM 903 C C . ALA A 1 118 ? 4.470 12.747 -7.195 1.00 94.81 118 ALA A C 1
ATOM 905 O O . ALA A 1 118 ? 5.687 12.925 -7.137 1.00 94.81 118 ALA A O 1
ATOM 906 N N . SER A 1 119 ? 3.620 13.528 -6.520 1.00 94.75 119 SER A N 1
ATOM 907 C CA . SER A 1 119 ? 4.041 14.612 -5.623 1.00 94.75 119 SER A CA 1
ATOM 908 C C . SER A 1 119 ? 4.779 14.125 -4.371 1.00 94.75 119 SER A C 1
ATOM 910 O O . SER A 1 119 ? 5.513 14.910 -3.776 1.00 94.75 119 SER A O 1
ATOM 912 N N . ILE A 1 120 ? 4.622 12.852 -3.993 1.00 95.94 120 ILE A N 1
ATOM 913 C CA . ILE A 1 120 ? 5.168 12.271 -2.756 1.00 95.94 120 ILE A CA 1
ATOM 914 C C . ILE A 1 120 ? 6.195 11.165 -3.033 1.00 95.94 120 ILE A C 1
ATOM 916 O O . ILE A 1 120 ? 6.471 10.331 -2.176 1.00 95.94 120 ILE A O 1
ATOM 920 N N . TRP A 1 121 ? 6.792 11.160 -4.232 1.00 96.69 121 TRP A N 1
ATOM 921 C CA . TRP A 1 121 ? 7.938 10.298 -4.557 1.00 96.69 121 TRP A CA 1
ATOM 922 C C . TRP A 1 121 ? 9.191 10.619 -3.740 1.00 96.69 121 TRP A C 1
ATOM 924 O O . TRP A 1 121 ? 10.033 9.742 -3.554 1.00 96.69 121 TRP A O 1
ATOM 934 N N . ASP A 1 122 ? 9.308 11.853 -3.254 1.00 96.62 122 ASP A N 1
ATOM 935 C CA . ASP A 1 122 ? 10.375 12.269 -2.352 1.00 96.62 122 ASP A CA 1
ATOM 936 C C . ASP A 1 122 ? 10.118 11.717 -0.943 1.00 96.62 122 ASP A C 1
ATOM 938 O O . ASP A 1 122 ? 9.048 11.926 -0.367 1.00 96.62 122 ASP A O 1
ATOM 942 N N . PHE A 1 123 ? 11.105 11.026 -0.374 1.00 96.62 123 PHE A N 1
ATOM 943 C CA . PHE A 1 123 ? 11.021 10.503 0.990 1.00 96.62 123 PHE A CA 1
ATOM 944 C C . PHE A 1 123 ? 10.982 11.605 2.057 1.00 96.62 123 PHE A C 1
ATOM 946 O O . PHE A 1 123 ? 10.630 11.324 3.198 1.00 96.62 123 PHE A O 1
ATOM 953 N N . GLN A 1 124 ? 11.305 12.851 1.706 1.00 96.69 124 GLN A N 1
ATOM 954 C CA . GLN A 1 124 ? 11.197 14.010 2.591 1.00 96.69 124 GLN A CA 1
ATOM 955 C C . GLN A 1 124 ? 9.865 14.765 2.451 1.00 96.69 124 GLN A C 1
ATOM 957 O O . GLN A 1 124 ? 9.658 15.762 3.141 1.00 96.69 124 GLN A O 1
ATOM 962 N N . ALA A 1 125 ? 8.956 14.320 1.575 1.00 96.75 125 ALA A N 1
ATOM 963 C CA . ALA A 1 125 ? 7.650 14.953 1.419 1.00 96.75 125 ALA A CA 1
ATOM 964 C C . ALA A 1 125 ? 6.805 14.849 2.703 1.00 96.75 125 ALA A C 1
ATOM 966 O O . ALA A 1 125 ? 6.913 13.883 3.460 1.00 96.75 125 ALA A O 1
ATOM 967 N N . GLY A 1 126 ? 5.918 15.821 2.920 1.00 96.81 126 GLY A N 1
ATOM 968 C CA . GLY A 1 126 ? 4.986 15.820 4.049 1.00 96.81 126 GLY A CA 1
ATOM 969 C C . GLY A 1 126 ? 5.630 16.240 5.368 1.00 96.81 126 GLY A C 1
ATOM 970 O O . GLY A 1 126 ? 6.335 17.247 5.430 1.00 96.81 126 GLY A O 1
ATOM 971 N N . HIS A 1 127 ? 5.353 15.497 6.437 1.00 97.62 127 HIS A N 1
ATOM 972 C CA . HIS A 1 127 ? 5.811 15.814 7.787 1.00 97.62 127 HIS A CA 1
ATOM 973 C C . HIS A 1 127 ? 6.237 14.560 8.569 1.00 97.62 127 HIS A C 1
ATOM 975 O O . HIS A 1 127 ? 5.836 13.448 8.223 1.00 97.62 127 HIS A O 1
ATOM 981 N N . PRO A 1 128 ? 7.031 14.702 9.647 1.00 98.00 128 PRO A N 1
ATOM 982 C CA . PRO A 1 128 ? 7.461 13.556 10.441 1.00 98.00 128 PRO A CA 1
ATOM 983 C C . PRO A 1 128 ? 6.282 12.791 11.047 1.00 98.00 128 PRO A C 1
ATOM 985 O O . PRO A 1 128 ? 5.3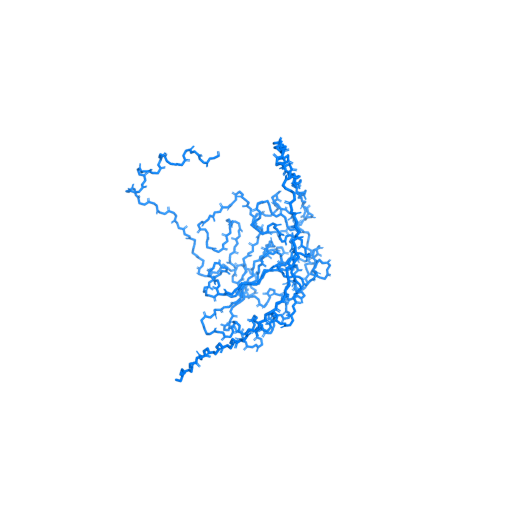31 13.399 11.560 1.00 98.00 128 PRO A O 1
ATOM 988 N N . TYR A 1 129 ? 6.376 11.462 11.041 1.00 98.31 129 TYR A N 1
ATOM 989 C CA . TYR A 1 129 ? 5.529 10.604 11.862 1.00 98.31 129 TYR A CA 1
ATOM 990 C C . TYR A 1 129 ? 5.886 10.796 13.339 1.00 98.31 129 TYR A C 1
ATOM 992 O O . TYR A 1 129 ? 7.062 10.846 13.703 1.00 98.31 129 TYR A O 1
ATOM 1000 N N . ASN A 1 130 ? 4.881 10.928 14.203 1.00 98.00 130 ASN A N 1
ATOM 1001 C CA . ASN A 1 130 ? 5.089 11.182 15.625 1.00 98.00 130 ASN A CA 1
ATOM 1002 C C . ASN A 1 130 ? 3.986 10.560 16.490 1.00 98.00 130 ASN A C 1
ATOM 1004 O O . ASN A 1 130 ? 2.936 10.149 15.997 1.00 98.00 130 ASN A O 1
ATOM 1008 N N . GLU A 1 131 ? 4.223 10.539 17.801 1.00 97.75 131 GLU A N 1
ATOM 1009 C CA . GLU A 1 131 ? 3.323 9.940 18.795 1.00 97.75 131 GLU A CA 1
ATOM 1010 C C . GLU A 1 131 ? 1.926 10.575 18.806 1.00 97.75 131 GLU A C 1
ATOM 1012 O O . GLU A 1 131 ? 0.938 9.882 19.031 1.00 97.75 131 GLU A O 1
ATOM 1017 N N . LYS A 1 132 ? 1.817 11.881 18.523 1.00 98.44 132 LYS A N 1
ATOM 1018 C CA . LYS A 1 132 ? 0.522 12.575 18.474 1.00 98.44 132 LYS A CA 1
ATOM 1019 C C . LYS A 1 132 ? -0.335 12.062 17.317 1.00 98.44 132 LYS A C 1
ATOM 1021 O O . LYS A 1 132 ? -1.521 11.809 17.510 1.00 98.44 132 LYS A O 1
ATOM 1026 N N . LEU A 1 133 ? 0.256 11.924 16.129 1.00 98.56 133 LEU A N 1
ATOM 1027 C CA . LEU A 1 133 ? -0.433 11.365 14.969 1.00 98.56 133 LEU A CA 1
ATOM 1028 C C . LEU A 1 133 ? -0.819 9.906 15.220 1.00 98.56 133 LEU A C 1
ATOM 1030 O O . LEU A 1 133 ? -1.941 9.512 14.925 1.00 98.56 133 LEU A O 1
ATOM 1034 N N . GLU A 1 134 ? 0.084 9.115 15.795 1.00 98.69 134 GLU A N 1
ATOM 1035 C CA . GLU A 1 134 ? -0.211 7.724 16.129 1.00 98.69 134 GLU A CA 1
ATOM 1036 C C . GLU A 1 134 ? -1.385 7.605 17.108 1.00 98.69 134 GLU A C 1
ATOM 1038 O O . GLU A 1 134 ? -2.306 6.827 16.869 1.00 98.69 134 GLU A O 1
ATOM 1043 N N . ALA A 1 135 ? -1.394 8.403 18.180 1.00 98.69 135 ALA A N 1
ATOM 1044 C CA . ALA A 1 135 ? -2.502 8.432 19.129 1.00 98.69 135 ALA A CA 1
ATOM 1045 C C . ALA A 1 135 ? -3.827 8.772 18.428 1.00 98.69 135 ALA A C 1
ATOM 1047 O O . ALA A 1 135 ? -4.828 8.090 18.640 1.00 98.69 135 ALA A O 1
ATOM 1048 N N . GLN A 1 136 ? -3.809 9.757 17.523 1.00 98.81 136 GLN A N 1
ATOM 1049 C CA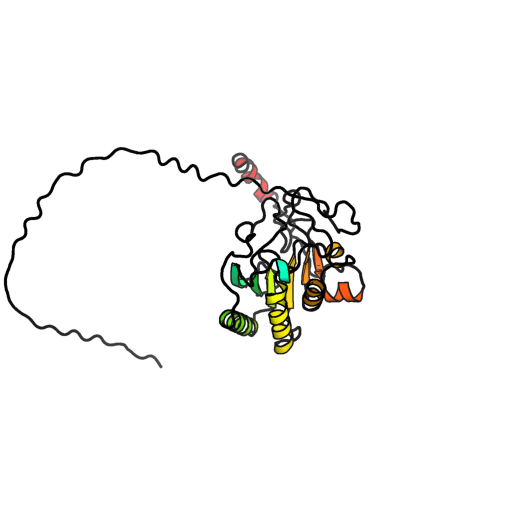 . GLN A 1 136 ? -4.972 10.108 16.711 1.00 98.81 136 GLN A CA 1
ATOM 1050 C C . GLN A 1 136 ? -5.445 8.937 15.835 1.00 98.81 136 GLN A C 1
ATOM 1052 O O . GLN A 1 136 ? -6.639 8.646 15.816 1.00 98.81 136 GLN A O 1
ATOM 1057 N N . ILE A 1 137 ? -4.532 8.241 15.147 1.00 98.81 137 ILE A N 1
ATOM 1058 C CA . ILE A 1 137 ? -4.857 7.054 14.339 1.00 98.81 137 ILE A CA 1
ATOM 1059 C C . ILE A 1 137 ? -5.542 5.993 15.204 1.00 98.81 137 ILE A C 1
ATOM 1061 O O . ILE A 1 137 ? -6.570 5.439 14.818 1.00 98.81 137 ILE A O 1
ATOM 1065 N N . MET A 1 138 ? -4.999 5.723 16.391 1.00 98.81 138 MET A N 1
ATOM 1066 C CA . MET A 1 138 ? -5.524 4.698 17.291 1.00 98.81 138 MET A CA 1
ATOM 1067 C C . MET A 1 138 ? -6.903 5.058 17.863 1.00 98.81 138 MET A C 1
ATOM 1069 O O . MET A 1 138 ? -7.736 4.168 18.041 1.00 98.81 138 MET A O 1
ATOM 1073 N N . ASP A 1 139 ? -7.166 6.337 18.135 1.00 98.75 139 ASP A N 1
ATOM 1074 C CA . ASP A 1 139 ? -8.472 6.812 18.608 1.00 98.75 139 ASP A CA 1
ATOM 1075 C C . ASP A 1 139 ? -9.531 6.822 17.498 1.00 98.75 139 ASP A C 1
ATOM 1077 O O . ASP A 1 139 ? -10.695 6.485 17.737 1.00 98.75 139 ASP A O 1
ATOM 1081 N N . ASP A 1 140 ? -9.126 7.150 16.270 1.00 98.75 140 ASP A N 1
ATOM 1082 C CA . ASP A 1 140 ? -9.988 7.067 15.093 1.00 98.75 140 ASP A CA 1
ATOM 1083 C C . ASP A 1 140 ? -10.346 5.613 14.762 1.00 98.75 140 ASP A C 1
ATOM 1085 O O . ASP A 1 140 ? -11.509 5.307 14.505 1.00 98.75 140 ASP A O 1
ATOM 1089 N N . LEU A 1 141 ? -9.380 4.693 14.842 1.00 98.69 141 LEU A N 1
ATOM 1090 C CA . LEU A 1 141 ? -9.617 3.259 14.647 1.00 98.69 141 LEU A CA 1
ATOM 1091 C C . LEU A 1 141 ? -10.530 2.649 15.712 1.00 98.69 141 LEU A C 1
ATOM 1093 O O . LEU A 1 141 ? -11.231 1.679 15.431 1.00 98.69 141 LEU A O 1
ATOM 1097 N N . ALA A 1 142 ? -10.557 3.209 16.922 1.00 98.50 142 ALA A N 1
ATOM 1098 C CA . ALA A 1 142 ? -11.426 2.731 17.993 1.00 98.50 142 ALA A CA 1
ATOM 1099 C C . ALA A 1 142 ? -12.919 3.011 17.740 1.00 98.50 142 ALA A C 1
ATOM 1101 O O . ALA A 1 142 ? -13.769 2.439 18.424 1.00 98.50 142 ALA A O 1
ATOM 1102 N N . GLN A 1 143 ? -13.259 3.869 16.772 1.00 98.56 143 GLN A N 1
ATOM 1103 C CA . GLN A 1 143 ? -14.649 4.125 16.412 1.00 98.56 143 GLN A CA 1
ATOM 1104 C C . GLN A 1 143 ? -15.304 2.855 15.848 1.00 98.56 143 GLN A C 1
ATOM 1106 O O . GLN A 1 143 ? -14.755 2.165 14.987 1.00 98.56 143 GLN A O 1
ATOM 1111 N N . SER A 1 144 ? -16.515 2.544 16.315 1.00 97.81 144 SER A N 1
ATOM 1112 C CA . SER A 1 144 ? -17.208 1.295 15.965 1.00 97.81 144 SER A CA 1
ATOM 1113 C C . SER A 1 144 ? -17.543 1.175 14.477 1.00 97.81 144 SER A C 1
ATOM 1115 O O . SER A 1 144 ? -17.588 0.067 13.956 1.00 97.81 144 SER A O 1
ATOM 1117 N N . PHE A 1 145 ? -17.747 2.302 13.791 1.00 97.75 145 PHE A N 1
ATOM 1118 C CA . PHE A 1 145 ? -18.056 2.349 12.361 1.00 97.75 145 PHE A CA 1
ATOM 1119 C C . PHE A 1 145 ? -16.817 2.274 11.457 1.00 97.75 145 PHE A C 1
ATOM 1121 O O . PHE A 1 145 ? -16.970 2.156 10.244 1.00 97.75 145 PHE A O 1
ATOM 1128 N N . VAL A 1 146 ? -15.603 2.368 12.012 1.00 98.56 146 VAL A N 1
ATOM 1129 C CA . VAL A 1 146 ? -14.362 2.264 11.235 1.00 98.56 146 VAL A CA 1
ATOM 1130 C C . VAL A 1 146 ? -13.992 0.798 11.096 1.00 98.56 146 VAL A C 1
ATOM 1132 O O . VAL A 1 146 ? -13.784 0.120 12.097 1.00 98.56 146 VAL A O 1
ATOM 1135 N N . GLN A 1 147 ? -13.900 0.306 9.867 1.00 98.62 147 GLN A N 1
ATOM 1136 C CA . GLN A 1 147 ? -13.531 -1.075 9.577 1.00 98.62 147 GLN A CA 1
ATOM 1137 C C . GLN A 1 147 ? -12.034 -1.317 9.784 1.00 98.62 147 GLN A C 1
ATOM 1139 O O . GLN A 1 147 ? -11.666 -2.357 10.311 1.00 98.62 147 GLN A O 1
ATOM 1144 N N . GLY A 1 148 ? -11.175 -0.361 9.428 1.00 98.62 148 GLY A N 1
ATOM 1145 C CA . GLY A 1 148 ? -9.734 -0.569 9.523 1.00 98.62 148 GLY A CA 1
ATOM 1146 C C . GLY A 1 148 ? -8.893 0.575 8.978 1.00 98.62 148 GLY A C 1
ATOM 1147 O O . GLY A 1 148 ? -9.359 1.713 8.866 1.00 98.62 148 GLY A O 1
ATOM 1148 N N . ILE A 1 149 ? -7.635 0.271 8.659 1.00 98.88 149 ILE A N 1
ATOM 1149 C CA . ILE A 1 149 ? -6.665 1.226 8.111 1.00 98.88 149 ILE A CA 1
ATOM 1150 C C . ILE A 1 149 ? -6.115 0.757 6.766 1.00 98.88 149 ILE A C 1
ATOM 1152 O O . ILE A 1 149 ? -6.017 -0.442 6.505 1.00 98.88 149 ILE A O 1
ATOM 1156 N N . THR A 1 150 ? -5.726 1.708 5.929 1.00 98.88 150 THR A N 1
ATOM 1157 C CA . THR A 1 150 ? -4.999 1.468 4.688 1.00 98.88 150 THR A CA 1
ATOM 1158 C C . THR A 1 150 ? -3.644 2.163 4.716 1.00 98.88 150 THR A C 1
ATOM 1160 O O . THR A 1 150 ? -3.552 3.365 4.976 1.00 98.88 150 THR A O 1
ATOM 1163 N N . PHE A 1 151 ? -2.589 1.412 4.409 1.00 98.81 151 PHE A N 1
ATOM 1164 C CA . PHE A 1 151 ? -1.248 1.927 4.156 1.00 98.81 151 PHE A CA 1
ATOM 1165 C C . PHE A 1 151 ? -1.058 2.132 2.653 1.00 98.81 151 PHE A C 1
ATOM 1167 O O . PHE A 1 151 ? -1.171 1.192 1.868 1.00 98.81 151 PHE A O 1
ATOM 1174 N N . LEU A 1 152 ? -0.800 3.369 2.236 1.00 98.06 152 LEU A N 1
ATOM 1175 C CA . LEU A 1 152 ? -0.657 3.739 0.827 1.00 98.06 152 LEU A CA 1
ATOM 1176 C C . LEU A 1 152 ? 0.195 5.008 0.675 1.00 98.06 152 LEU A C 1
ATOM 1178 O O . LEU A 1 152 ? 0.918 5.392 1.590 1.00 98.06 152 LEU A O 1
ATOM 1182 N N . GLY A 1 153 ? 0.123 5.668 -0.481 1.00 94.81 153 GLY A N 1
ATOM 1183 C CA . GLY A 1 153 ? 0.798 6.936 -0.750 1.00 94.81 153 GLY A CA 1
ATOM 1184 C C . GLY A 1 153 ? 2.000 6.742 -1.660 1.00 94.81 153 GLY A C 1
ATOM 1185 O O . GLY A 1 153 ? 1.821 6.557 -2.865 1.00 94.81 153 GLY A O 1
ATOM 1186 N N . GLY A 1 154 ? 3.199 6.837 -1.085 1.00 96.31 154 GLY A N 1
ATOM 1187 C CA . GLY A 1 154 ? 4.454 6.459 -1.720 1.00 96.31 154 GLY A CA 1
ATOM 1188 C C . GLY A 1 154 ? 4.591 4.937 -1.808 1.00 96.31 154 GLY A C 1
ATOM 1189 O O . GLY A 1 154 ? 3.792 4.275 -2.461 1.00 96.31 154 GLY A O 1
ATOM 1190 N N . GLU A 1 155 ? 5.609 4.371 -1.163 1.00 98.44 155 GLU A N 1
ATOM 1191 C CA . GLU A 1 155 ? 5.807 2.924 -1.061 1.00 98.44 155 GLU A CA 1
ATOM 1192 C C . GLU A 1 155 ? 5.790 2.466 0.412 1.00 98.44 155 GLU A C 1
ATOM 1194 O O . GLU A 1 155 ? 6.798 2.606 1.118 1.00 98.44 155 GLU A O 1
ATOM 1199 N N . PRO A 1 156 ? 4.661 1.913 0.898 1.00 98.62 156 PRO A N 1
ATOM 1200 C CA . PRO A 1 156 ? 4.532 1.354 2.244 1.00 98.62 156 PRO A CA 1
ATOM 1201 C C . PRO A 1 156 ? 5.606 0.330 2.617 1.00 98.62 156 PRO A C 1
ATOM 1203 O O . PRO A 1 156 ? 6.153 0.400 3.718 1.00 98.62 156 PRO A O 1
ATOM 1206 N N . LEU A 1 157 ? 6.002 -0.563 1.703 1.00 98.44 157 LEU A N 1
ATOM 1207 C CA . LEU A 1 157 ? 7.020 -1.584 1.989 1.00 98.44 157 LEU A CA 1
ATOM 1208 C C . LEU A 1 157 ? 8.452 -1.023 2.050 1.00 98.44 157 LEU A C 1
ATOM 1210 O O . LEU A 1 157 ? 9.404 -1.764 2.285 1.00 98.44 157 LEU A O 1
ATOM 1214 N N . LEU A 1 158 ? 8.625 0.289 1.865 1.00 98.44 158 LEU A N 1
ATOM 1215 C CA . LEU A 1 158 ? 9.866 1.019 2.138 1.00 98.44 158 LEU A CA 1
ATOM 1216 C C . LEU A 1 158 ? 9.741 1.982 3.322 1.00 98.44 158 LEU A C 1
ATOM 1218 O O . LEU A 1 158 ? 10.664 2.747 3.572 1.00 98.44 158 LEU A O 1
ATOM 1222 N N . ASN A 1 159 ? 8.632 1.932 4.060 1.00 98.38 159 ASN A N 1
ATOM 1223 C CA . ASN A 1 159 ? 8.389 2.705 5.277 1.00 98.38 159 ASN A CA 1
ATOM 1224 C C . ASN A 1 159 ? 8.041 1.786 6.463 1.00 98.38 159 ASN A C 1
ATOM 1226 O O . ASN A 1 159 ? 7.306 2.164 7.379 1.00 98.38 159 ASN A O 1
ATOM 1230 N N . THR A 1 160 ? 8.586 0.567 6.466 1.00 98.19 160 THR A N 1
ATOM 1231 C CA . THR A 1 160 ? 8.352 -0.446 7.506 1.00 98.19 160 THR A CA 1
ATOM 1232 C C . THR A 1 160 ? 8.787 0.040 8.890 1.00 98.19 160 THR A C 1
ATOM 1234 O O . THR A 1 160 ? 8.135 -0.304 9.870 1.00 98.19 160 THR A O 1
ATOM 1237 N N . GLY A 1 161 ? 9.791 0.923 8.985 1.00 96.56 161 GLY A N 1
ATOM 1238 C CA . GLY A 1 161 ? 10.206 1.549 10.249 1.00 96.56 161 GLY A CA 1
ATOM 1239 C C . GLY A 1 161 ? 9.086 2.312 10.974 1.00 96.56 161 GLY A C 1
ATOM 1240 O O . GLY A 1 161 ? 9.075 2.357 12.202 1.00 96.56 161 GLY A O 1
ATOM 1241 N N . VAL A 1 162 ? 8.113 2.849 10.230 1.00 97.56 162 VAL A N 1
ATOM 1242 C CA . VAL A 1 162 ? 6.903 3.489 10.774 1.00 97.56 162 VAL A CA 1
ATOM 1243 C C . VAL A 1 162 ? 5.750 2.492 10.866 1.00 97.56 162 VAL A C 1
ATOM 1245 O O . VAL A 1 162 ? 5.067 2.406 11.888 1.00 97.56 162 VAL A O 1
ATOM 1248 N N . LEU A 1 163 ? 5.523 1.731 9.794 1.00 98.69 163 LEU A N 1
ATOM 1249 C CA . LEU A 1 163 ? 4.305 0.939 9.642 1.00 98.69 163 LEU A CA 1
ATOM 1250 C C . LEU A 1 163 ? 4.297 -0.342 10.479 1.00 98.69 163 LEU A C 1
ATOM 1252 O O . LEU A 1 163 ? 3.237 -0.720 10.967 1.00 98.69 163 LEU A O 1
ATOM 1256 N N . LEU A 1 164 ? 5.445 -0.990 10.705 1.00 98.62 164 LEU A N 1
ATOM 1257 C CA . LEU A 1 164 ? 5.516 -2.197 11.538 1.00 98.62 164 LEU A CA 1
ATOM 1258 C C . LEU A 1 164 ? 5.137 -1.927 13.000 1.00 98.62 164 LEU A C 1
ATOM 1260 O O . LEU A 1 164 ? 4.272 -2.635 13.523 1.00 98.62 164 LEU A O 1
ATOM 1264 N N . PRO A 1 165 ? 5.724 -0.921 13.687 1.00 98.62 165 PRO A N 1
ATOM 1265 C CA . PRO A 1 165 ? 5.300 -0.577 15.040 1.00 98.62 165 PRO A CA 1
ATOM 1266 C C . PRO A 1 165 ? 3.811 -0.232 15.130 1.00 98.62 165 PRO A C 1
ATOM 1268 O O . PRO A 1 165 ? 3.144 -0.677 16.066 1.00 98.62 165 PRO A O 1
ATOM 1271 N N . LEU A 1 166 ? 3.282 0.521 14.159 1.00 98.88 166 LEU A N 1
ATOM 1272 C CA . LEU A 1 166 ? 1.866 0.880 14.114 1.00 98.88 166 LEU A CA 1
ATOM 1273 C C . LEU A 1 166 ? 0.975 -0.355 13.926 1.00 98.88 166 LEU A C 1
ATOM 1275 O O . LEU A 1 166 ? 0.055 -0.562 14.714 1.00 98.88 166 LEU A O 1
ATOM 1279 N N . ALA A 1 167 ? 1.265 -1.205 12.939 1.00 98.88 167 ALA A N 1
ATOM 1280 C CA . ALA A 1 167 ? 0.492 -2.415 12.664 1.00 98.88 167 ALA A CA 1
ATOM 1281 C C . ALA A 1 167 ? 0.449 -3.342 13.887 1.00 98.88 167 ALA A C 1
ATOM 1283 O O . ALA A 1 167 ? -0.626 -3.771 14.304 1.00 98.88 167 ALA A O 1
ATOM 1284 N N . ARG A 1 168 ? 1.588 -3.542 14.560 1.00 98.81 168 ARG A N 1
ATOM 1285 C CA . ARG A 1 168 ? 1.661 -4.330 15.801 1.00 98.81 168 ARG A CA 1
ATOM 1286 C C . ARG A 1 168 ? 0.831 -3.727 16.934 1.00 98.81 168 ARG A C 1
ATOM 1288 O O . ARG A 1 168 ? 0.185 -4.468 17.670 1.00 98.81 168 ARG A O 1
ATOM 1295 N N . LYS A 1 169 ? 0.801 -2.397 17.081 1.00 98.81 169 LYS A N 1
ATOM 1296 C CA . LYS A 1 169 ? -0.066 -1.717 18.064 1.00 98.81 169 LYS A CA 1
ATOM 1297 C C . LYS A 1 169 ? -1.549 -1.886 17.730 1.00 98.81 169 LYS A C 1
ATOM 1299 O O . LYS A 1 169 ? -2.349 -2.091 18.642 1.00 98.81 169 LYS A O 1
ATOM 1304 N N . ILE A 1 170 ? -1.909 -1.845 16.446 1.00 98.81 170 ILE A N 1
ATOM 1305 C CA . ILE A 1 170 ? -3.272 -2.117 15.974 1.00 98.81 170 ILE A CA 1
ATOM 1306 C C . ILE A 1 170 ? -3.661 -3.555 16.324 1.00 98.81 170 ILE A C 1
ATOM 1308 O O . ILE A 1 170 ? -4.678 -3.747 16.989 1.00 98.81 170 ILE A O 1
ATOM 1312 N N . ARG A 1 171 ? -2.824 -4.547 15.993 1.00 98.69 171 ARG A N 1
ATOM 1313 C CA . ARG A 1 171 ? -3.056 -5.952 16.369 1.00 98.69 171 ARG A CA 1
ATOM 1314 C C . ARG A 1 171 ? -3.154 -6.147 17.874 1.00 98.69 171 ARG A C 1
ATOM 1316 O O . ARG A 1 171 ? -4.058 -6.830 18.340 1.00 98.69 171 ARG A O 1
ATOM 1323 N N . ALA A 1 172 ? -2.288 -5.507 18.653 1.00 98.75 172 ALA A N 1
ATOM 1324 C CA . ALA A 1 172 ? -2.320 -5.614 20.108 1.00 98.75 172 ALA A CA 1
ATOM 1325 C C . ALA A 1 172 ? -3.610 -5.042 20.724 1.00 98.75 172 ALA A C 1
ATOM 1327 O O . ALA A 1 172 ? -4.105 -5.587 21.708 1.00 98.75 172 ALA A O 1
ATOM 1328 N N . ARG A 1 173 ? -4.154 -3.948 20.171 1.00 98.62 173 ARG A N 1
ATOM 1329 C CA . ARG A 1 173 ? -5.353 -3.285 20.711 1.00 98.62 173 ARG A CA 1
ATOM 1330 C C . ARG A 1 173 ? -6.660 -3.869 20.178 1.00 98.62 173 ARG A C 1
ATOM 1332 O O . ARG A 1 173 ? -7.638 -3.902 20.918 1.00 98.62 173 ARG A O 1
ATOM 1339 N N . PHE A 1 174 ? -6.690 -4.275 18.913 1.00 98.56 174 PHE A N 1
ATOM 1340 C CA . PHE A 1 174 ? -7.920 -4.621 18.197 1.00 98.56 174 PHE A CA 1
ATOM 1341 C C . PHE A 1 174 ? -7.919 -6.036 17.602 1.00 98.56 174 PHE A C 1
ATOM 1343 O O . PHE A 1 174 ? -8.913 -6.443 17.009 1.00 98.56 174 PHE A O 1
ATOM 1350 N N . GLY A 1 175 ? -6.823 -6.792 17.709 1.00 97.81 175 GLY A N 1
ATOM 1351 C CA . GLY A 1 175 ? -6.695 -8.085 17.038 1.00 97.81 175 GLY A CA 1
ATOM 1352 C C . GLY A 1 175 ? -6.898 -7.959 15.525 1.00 97.81 175 GLY A C 1
ATOM 1353 O O . GLY A 1 175 ? -6.255 -7.138 14.864 1.00 97.81 175 GLY A O 1
ATOM 1354 N N . HIS A 1 176 ? -7.817 -8.761 14.989 1.00 96.94 176 HIS A N 1
ATOM 1355 C CA . HIS A 1 176 ? -8.240 -8.715 13.584 1.00 96.94 176 HIS A CA 1
ATOM 1356 C C . HIS A 1 176 ? -9.619 -8.064 13.391 1.00 96.94 176 HIS A C 1
ATOM 1358 O O . HIS A 1 176 ? -10.152 -8.089 12.287 1.00 96.94 176 HIS A O 1
ATOM 1364 N N . ASP A 1 177 ? -10.178 -7.424 14.427 1.00 97.75 177 ASP A N 1
ATOM 1365 C CA . ASP A 1 177 ? -11.441 -6.677 14.304 1.00 97.75 177 ASP A CA 1
ATOM 1366 C C . ASP A 1 177 ? -11.274 -5.401 13.466 1.00 97.75 177 ASP A C 1
ATOM 1368 O O . ASP A 1 177 ? -12.262 -4.826 13.003 1.00 97.75 177 ASP A O 1
ATOM 1372 N N . LYS A 1 178 ? -10.026 -4.937 13.301 1.00 98.44 178 LYS A N 1
ATOM 1373 C CA . LYS A 1 178 ? -9.644 -3.866 12.380 1.00 98.44 178 LYS A CA 1
ATOM 1374 C C . LYS A 1 178 ? -8.717 -4.426 11.315 1.00 98.44 178 LYS A C 1
ATOM 1376 O O . LYS A 1 178 ? -7.597 -4.830 11.634 1.00 98.44 178 LYS A O 1
ATOM 1381 N N . ASP A 1 179 ? -9.180 -4.456 10.071 1.00 98.56 179 ASP A N 1
ATOM 1382 C CA . ASP A 1 179 ? -8.374 -4.966 8.966 1.00 98.56 179 ASP A CA 1
ATOM 1383 C C . ASP A 1 179 ? -7.321 -3.935 8.518 1.00 98.56 179 ASP A C 1
ATOM 1385 O O . ASP A 1 179 ? -7.487 -2.714 8.633 1.00 98.56 179 ASP A O 1
ATOM 1389 N N . ILE A 1 180 ? -6.201 -4.432 8.010 1.00 98.88 180 ILE A N 1
ATOM 1390 C CA . ILE A 1 180 ? -5.097 -3.63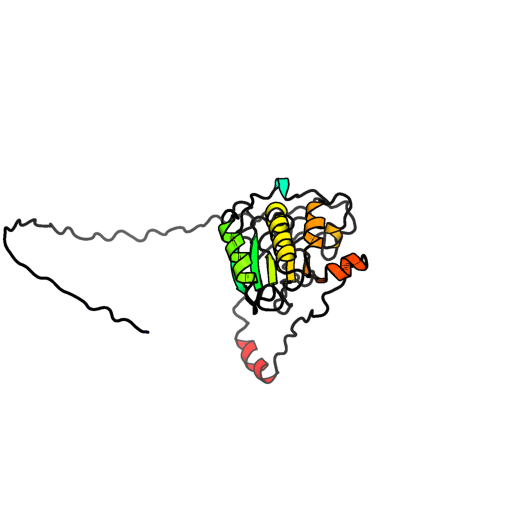4 7.488 1.00 98.88 180 ILE A CA 1
ATOM 1391 C C . ILE A 1 180 ? -4.981 -3.928 5.998 1.00 98.88 180 ILE A C 1
ATOM 1393 O O . ILE A 1 180 ? -4.696 -5.055 5.593 1.00 98.88 180 ILE A O 1
ATOM 1397 N N . TRP A 1 181 ? -5.195 -2.895 5.190 1.00 98.88 181 TRP A N 1
ATOM 1398 C CA . TRP A 1 181 ? -4.946 -2.922 3.753 1.00 98.88 181 TRP A CA 1
ATOM 1399 C C . TRP A 1 181 ? -3.608 -2.258 3.448 1.00 98.88 181 TRP A C 1
ATOM 1401 O O . TRP A 1 181 ? -3.192 -1.332 4.147 1.00 98.88 181 TRP A O 1
ATOM 1411 N N . CYS A 1 182 ? -2.939 -2.689 2.385 1.00 98.88 182 CYS A N 1
ATOM 1412 C CA . CYS A 1 182 ? -1.675 -2.103 1.959 1.00 98.88 182 CYS A CA 1
ATOM 1413 C C . CYS A 1 182 ? -1.574 -2.058 0.435 1.00 98.88 182 CYS A C 1
ATOM 1415 O O . CYS A 1 182 ? -1.773 -3.073 -0.224 1.00 98.88 182 CYS A O 1
ATOM 1417 N N . TRP A 1 183 ? -1.238 -0.898 -0.123 1.00 98.69 183 TRP A N 1
ATOM 1418 C CA . TRP A 1 183 ? -0.858 -0.763 -1.530 1.00 98.69 183 TRP A CA 1
ATOM 1419 C C . TRP A 1 183 ? 0.650 -0.850 -1.678 1.00 98.69 183 TRP A C 1
ATOM 1421 O O . TRP A 1 183 ? 1.387 -0.271 -0.887 1.00 98.69 183 TRP A O 1
ATOM 1431 N N . THR A 1 184 ? 1.122 -1.498 -2.734 1.00 98.69 184 THR A N 1
ATOM 1432 C CA . THR A 1 184 ? 2.551 -1.545 -3.034 1.00 98.69 184 THR A CA 1
ATOM 1433 C C . THR A 1 184 ? 2.812 -1.617 -4.533 1.00 98.69 184 THR A C 1
ATOM 1435 O O . THR A 1 184 ? 2.038 -2.196 -5.291 1.00 98.69 184 THR A O 1
ATOM 1438 N N . GLY A 1 185 ? 3.923 -1.027 -4.978 1.00 98.19 185 GLY A N 1
ATOM 1439 C CA . GLY A 1 185 ? 4.419 -1.198 -6.339 1.00 98.19 185 GLY A CA 1
ATOM 1440 C C . GLY A 1 185 ? 5.097 -2.551 -6.577 1.00 98.19 185 GLY A C 1
ATOM 1441 O O . GLY A 1 185 ? 5.264 -2.942 -7.737 1.00 98.19 185 GLY A O 1
ATOM 1442 N N . TYR A 1 186 ? 5.481 -3.270 -5.517 1.00 98.56 186 TYR A N 1
ATOM 1443 C CA . TYR A 1 186 ? 6.019 -4.626 -5.622 1.00 98.56 186 TYR A CA 1
ATOM 1444 C C . TYR A 1 186 ? 4.924 -5.611 -6.027 1.00 98.56 186 TYR A C 1
ATOM 1446 O O . TYR A 1 186 ? 3.774 -5.472 -5.621 1.00 98.56 186 TYR A O 1
ATOM 1454 N N . THR A 1 187 ? 5.270 -6.627 -6.809 1.00 98.62 187 THR A N 1
ATOM 1455 C CA . THR A 1 187 ? 4.394 -7.795 -6.963 1.00 98.62 187 THR A CA 1
ATOM 1456 C C . THR A 1 187 ? 4.616 -8.774 -5.813 1.00 98.62 187 THR A C 1
ATOM 1458 O O . THR A 1 187 ? 5.698 -8.814 -5.223 1.00 98.62 187 THR A O 1
ATOM 1461 N N . TRP A 1 188 ? 3.620 -9.608 -5.516 1.00 98.62 188 TRP A N 1
ATOM 1462 C CA . TRP A 1 188 ? 3.759 -10.730 -4.588 1.00 98.62 188 TRP A CA 1
ATOM 1463 C C . TRP A 1 188 ? 5.006 -11.558 -4.900 1.00 98.62 188 TRP A C 1
ATOM 1465 O O . TRP A 1 188 ? 5.800 -11.849 -4.015 1.00 98.62 188 TRP A O 1
ATOM 1475 N N . GLU A 1 189 ? 5.230 -11.886 -6.171 1.00 98.19 189 GLU A N 1
ATOM 1476 C CA . GLU A 1 189 ? 6.369 -12.691 -6.592 1.00 98.19 189 GLU A CA 1
ATOM 1477 C C . GLU A 1 189 ? 7.703 -11.979 -6.323 1.00 98.19 189 GLU A C 1
ATOM 1479 O O . GLU A 1 189 ? 8.634 -12.624 -5.848 1.00 98.19 189 GLU A O 1
ATOM 1484 N N . GLU A 1 190 ? 7.795 -10.657 -6.528 1.00 98.00 190 GLU A N 1
ATOM 1485 C CA . GLU A 1 190 ? 8.987 -9.888 -6.147 1.00 98.00 190 GLU A CA 1
ATOM 1486 C C . GLU A 1 190 ? 9.247 -9.922 -4.635 1.00 98.00 190 GLU A C 1
ATOM 1488 O O . GLU A 1 190 ? 10.414 -10.016 -4.243 1.00 98.00 190 GLU A O 1
ATOM 1493 N N . LEU A 1 191 ? 8.188 -9.880 -3.812 1.00 97.75 191 LEU A N 1
ATOM 1494 C CA . LEU A 1 191 ? 8.264 -9.959 -2.346 1.00 97.75 191 LEU A CA 1
ATOM 1495 C C . LEU A 1 191 ? 8.687 -11.339 -1.834 1.00 97.75 191 LEU A C 1
ATOM 1497 O O . LEU A 1 191 ? 9.208 -11.440 -0.724 1.00 97.75 191 LEU A O 1
ATOM 1501 N N . MET A 1 192 ? 8.471 -12.388 -2.629 1.00 96.94 192 MET A N 1
ATOM 1502 C CA . MET A 1 192 ? 8.842 -13.766 -2.292 1.00 96.94 192 MET A CA 1
ATOM 1503 C C . MET A 1 192 ? 10.238 -14.164 -2.792 1.00 96.94 192 MET A C 1
ATOM 1505 O O . MET A 1 192 ? 10.667 -15.290 -2.545 1.00 96.94 192 MET A O 1
ATOM 1509 N N . ARG A 1 193 ? 10.958 -13.291 -3.511 1.00 95.50 193 ARG A N 1
ATOM 1510 C CA . ARG A 1 193 ? 12.296 -13.615 -4.034 1.00 95.50 193 ARG A CA 1
ATOM 1511 C C . ARG A 1 193 ? 13.317 -13.804 -2.916 1.00 95.50 193 ARG A C 1
ATOM 1513 O O . ARG A 1 193 ? 13.347 -13.064 -1.932 1.00 95.50 193 ARG A O 1
ATOM 1520 N N . ASP A 1 194 ? 14.252 -14.716 -3.157 1.00 94.56 194 ASP A N 1
ATOM 1521 C CA . ASP A 1 194 ? 15.434 -14.873 -2.316 1.00 94.56 194 ASP A CA 1
ATOM 1522 C C . ASP A 1 194 ? 16.232 -13.564 -2.236 1.00 94.56 194 ASP A C 1
ATOM 1524 O O . ASP A 1 194 ? 16.518 -12.918 -3.246 1.00 94.56 194 ASP A O 1
ATOM 1528 N N . GLY A 1 195 ? 16.622 -13.187 -1.018 1.00 94.31 195 GLY A N 1
ATOM 1529 C CA . GLY A 1 195 ? 17.372 -11.957 -0.757 1.00 94.31 195 GLY A CA 1
ATOM 1530 C C . GLY A 1 195 ? 16.513 -10.702 -0.607 1.00 94.31 195 GLY A C 1
ATOM 1531 O O . GLY A 1 195 ? 17.071 -9.627 -0.385 1.00 94.31 195 GLY A O 1
ATOM 1532 N N . GLU A 1 196 ? 15.182 -10.809 -0.686 1.00 96.25 196 GLU A N 1
ATOM 1533 C CA . GLU A 1 196 ? 14.300 -9.702 -0.326 1.00 96.25 196 GLU A CA 1
ATOM 1534 C C . GLU A 1 196 ? 14.375 -9.393 1.179 1.00 96.25 196 GLU A C 1
ATOM 1536 O O . GLU A 1 196 ? 14.691 -10.253 2.006 1.00 96.25 196 GLU A O 1
ATOM 1541 N N . SER A 1 197 ? 14.152 -8.129 1.545 1.00 96.50 197 SER A N 1
ATOM 1542 C CA . SER A 1 197 ? 14.387 -7.682 2.915 1.00 96.50 197 SER A CA 1
ATOM 1543 C C . SER A 1 197 ? 13.331 -8.207 3.898 1.00 96.50 197 SER A C 1
ATOM 1545 O O . SER A 1 197 ? 12.126 -8.161 3.645 1.00 96.50 197 SER A O 1
ATOM 1547 N N . ALA A 1 198 ? 13.797 -8.706 5.048 1.00 97.25 198 ALA A N 1
ATOM 1548 C CA . ALA A 1 198 ? 12.957 -9.386 6.037 1.00 97.25 198 ALA A CA 1
ATOM 1549 C C . ALA A 1 198 ? 11.842 -8.495 6.612 1.00 97.25 198 ALA A C 1
ATOM 1551 O O . ALA A 1 198 ? 10.753 -8.985 6.899 1.00 97.25 198 ALA A O 1
ATOM 1552 N N . ASP A 1 199 ? 12.082 -7.188 6.714 1.00 97.81 199 ASP A N 1
ATOM 1553 C CA . ASP A 1 199 ? 11.117 -6.199 7.200 1.00 97.81 199 ASP A CA 1
ATOM 1554 C C . ASP A 1 199 ? 9.856 -6.112 6.326 1.00 97.81 199 ASP A C 1
ATOM 1556 O O . ASP A 1 199 ? 8.759 -5.921 6.852 1.00 97.81 199 ASP A O 1
ATOM 1560 N N . LYS A 1 200 ? 9.973 -6.309 5.005 1.00 98.19 200 LYS A N 1
ATOM 1561 C CA . LYS A 1 200 ? 8.805 -6.367 4.111 1.00 98.19 200 LYS A CA 1
ATOM 1562 C C . LYS A 1 200 ? 7.934 -7.572 4.424 1.00 98.19 200 LYS A C 1
ATOM 1564 O O . LYS A 1 200 ? 6.718 -7.442 4.501 1.00 98.19 200 LYS A O 1
ATOM 1569 N N . MET A 1 201 ? 8.560 -8.730 4.635 1.00 98.06 201 MET A N 1
ATOM 1570 C CA . MET A 1 201 ? 7.865 -9.961 5.005 1.00 98.06 201 MET A CA 1
ATOM 1571 C C . MET A 1 201 ? 7.234 -9.856 6.398 1.00 98.06 201 MET A C 1
ATOM 1573 O O . MET A 1 201 ? 6.126 -10.339 6.610 1.00 98.06 201 MET A O 1
ATOM 1577 N N . GLU A 1 202 ? 7.910 -9.210 7.351 1.00 98.50 202 GLU A N 1
ATOM 1578 C CA . GLU A 1 202 ? 7.315 -8.905 8.653 1.00 98.50 202 GLU A CA 1
ATOM 1579 C C . GLU A 1 202 ? 6.062 -8.044 8.500 1.00 98.50 202 GLU A C 1
ATOM 1581 O O . GLU A 1 202 ? 5.044 -8.379 9.093 1.00 98.50 202 GLU A O 1
ATOM 1586 N N . LEU A 1 203 ? 6.105 -6.980 7.689 1.00 98.75 203 LEU A N 1
ATOM 1587 C CA . LEU A 1 203 ? 4.947 -6.102 7.511 1.00 98.75 203 LEU A CA 1
ATOM 1588 C C . LEU A 1 203 ? 3.819 -6.822 6.777 1.00 98.75 203 LEU A C 1
ATOM 1590 O O . LEU A 1 203 ? 2.663 -6.690 7.164 1.00 98.75 203 LEU A O 1
ATOM 1594 N N . LEU A 1 204 ? 4.155 -7.625 5.766 1.00 98.44 204 LEU A N 1
ATOM 1595 C CA . LEU A 1 204 ? 3.195 -8.431 5.022 1.00 98.44 204 LEU A CA 1
ATOM 1596 C C . LEU A 1 204 ? 2.395 -9.356 5.948 1.00 98.44 204 LEU A C 1
ATOM 1598 O O . LEU A 1 204 ? 1.187 -9.451 5.800 1.00 98.44 204 LEU A O 1
ATOM 1602 N N . ARG A 1 205 ? 3.027 -9.968 6.957 1.00 98.50 205 ARG A N 1
ATOM 1603 C CA . ARG A 1 205 ? 2.332 -10.822 7.942 1.00 98.50 205 ARG A CA 1
ATOM 1604 C C . ARG A 1 205 ? 1.360 -10.072 8.853 1.00 98.50 205 ARG A C 1
ATOM 1606 O O . ARG A 1 205 ? 0.511 -10.709 9.466 1.00 98.50 205 ARG A O 1
ATOM 1613 N N . GLU A 1 206 ? 1.487 -8.754 8.961 1.00 98.75 206 GLU A N 1
ATOM 1614 C CA . GLU A 1 206 ? 0.565 -7.919 9.733 1.00 98.75 206 GLU A CA 1
ATOM 1615 C C . GLU A 1 206 ? -0.605 -7.403 8.877 1.00 98.75 206 GLU A C 1
ATOM 1617 O O . GLU A 1 206 ? -1.544 -6.833 9.427 1.00 98.75 206 GLU A O 1
ATOM 1622 N N . ILE A 1 207 ? -0.565 -7.572 7.552 1.00 98.69 207 ILE A N 1
ATOM 1623 C CA . ILE A 1 207 ? -1.556 -7.063 6.593 1.00 98.69 207 ILE A CA 1
ATOM 1624 C C . ILE A 1 207 ? -2.596 -8.150 6.291 1.00 98.69 207 ILE A C 1
ATOM 1626 O O . ILE A 1 207 ? -2.250 -9.321 6.168 1.00 98.69 207 ILE A O 1
ATOM 1630 N N . ASP A 1 208 ? -3.865 -7.762 6.134 1.00 98.88 208 ASP A N 1
ATOM 1631 C CA . ASP A 1 208 ? -4.930 -8.682 5.711 1.00 98.88 208 ASP A CA 1
ATOM 1632 C C . ASP A 1 208 ? -5.111 -8.658 4.187 1.00 98.88 208 ASP A C 1
ATOM 1634 O O . ASP A 1 208 ? -5.216 -9.710 3.563 1.00 98.88 208 ASP A O 1
ATOM 1638 N N . ILE A 1 209 ? -5.108 -7.464 3.577 1.00 98.88 209 ILE A N 1
ATOM 1639 C CA . ILE A 1 209 ? -5.331 -7.279 2.136 1.00 98.88 209 ILE A CA 1
ATOM 1640 C C . ILE A 1 209 ? -4.183 -6.495 1.497 1.00 98.88 209 ILE A C 1
ATOM 1642 O O . ILE A 1 209 ? -3.856 -5.386 1.922 1.00 98.88 209 ILE A O 1
ATOM 1646 N N . LEU A 1 210 ? -3.595 -7.040 0.433 1.00 98.88 210 LEU A N 1
ATOM 1647 C CA . LEU A 1 210 ? -2.536 -6.389 -0.339 1.00 98.88 210 LEU A CA 1
ATOM 1648 C C . LEU A 1 210 ? -3.051 -6.029 -1.731 1.00 98.88 210 LEU A C 1
ATOM 1650 O O . LEU A 1 210 ? -3.523 -6.898 -2.457 1.00 98.88 210 LEU A O 1
ATOM 1654 N N . VAL A 1 211 ? -2.908 -4.769 -2.130 1.00 98.75 211 VAL A N 1
ATOM 1655 C CA . VAL A 1 211 ? -3.029 -4.371 -3.532 1.00 98.75 211 VAL A CA 1
ATOM 1656 C C . VAL A 1 211 ? -1.636 -4.257 -4.124 1.00 98.75 211 VAL A C 1
ATOM 1658 O O . VAL A 1 211 ? -0.889 -3.331 -3.801 1.00 98.75 211 VAL A O 1
ATOM 1661 N N . ASP A 1 212 ? -1.277 -5.229 -4.955 1.00 98.62 212 ASP A N 1
ATOM 1662 C CA . ASP A 1 212 ? 0.090 -5.405 -5.432 1.00 98.62 212 ASP A CA 1
ATOM 1663 C C . ASP A 1 212 ? 0.303 -4.910 -6.870 1.00 98.62 212 ASP A C 1
ATOM 1665 O O . ASP A 1 212 ? -0.634 -4.761 -7.657 1.00 98.62 212 ASP A O 1
ATOM 1669 N N . GLY A 1 213 ? 1.566 -4.663 -7.214 1.00 98.06 213 GLY A N 1
ATOM 1670 C CA . GLY A 1 213 ? 2.014 -4.268 -8.544 1.00 98.06 213 GLY A CA 1
ATOM 1671 C C . GLY A 1 213 ? 2.006 -2.759 -8.805 1.00 98.06 213 GLY A C 1
ATOM 1672 O O . GLY A 1 213 ? 1.182 -1.989 -8.305 1.00 98.06 213 GLY A O 1
ATOM 1673 N N . ARG A 1 214 ? 2.931 -2.315 -9.668 1.00 97.38 214 ARG A N 1
ATOM 1674 C CA . ARG A 1 214 ? 2.981 -0.916 -10.120 1.00 97.38 214 ARG A CA 1
ATOM 1675 C C . ARG A 1 214 ? 1.704 -0.537 -10.859 1.00 97.38 214 ARG A C 1
ATOM 1677 O O . ARG A 1 214 ? 1.124 -1.342 -11.585 1.00 97.38 214 ARG A O 1
ATOM 1684 N N . TYR A 1 215 ? 1.361 0.741 -10.779 1.00 97.62 215 TYR A N 1
ATOM 1685 C CA . TYR A 1 215 ? 0.457 1.361 -11.736 1.00 97.62 215 TYR A CA 1
ATOM 1686 C C . TYR A 1 215 ? 1.078 1.363 -13.143 1.00 97.62 215 TYR A C 1
ATOM 1688 O O . TYR A 1 215 ? 2.194 1.859 -13.322 1.00 97.62 215 TYR A O 1
ATOM 1696 N N . LEU A 1 216 ? 0.353 0.841 -14.135 1.00 97.44 216 LEU A N 1
ATOM 1697 C CA . LEU A 1 216 ? 0.754 0.848 -15.539 1.00 97.44 216 LEU A CA 1
ATOM 1698 C C . LEU A 1 216 ? -0.264 1.660 -16.340 1.00 97.44 216 LEU A C 1
ATOM 1700 O O . LEU A 1 216 ? -1.396 1.225 -16.520 1.00 97.44 216 LEU A O 1
ATOM 1704 N N . LYS A 1 217 ? 0.141 2.825 -16.860 1.00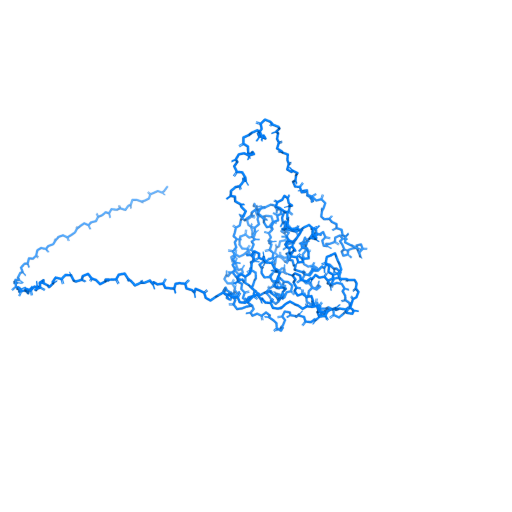 96.00 217 LYS A N 1
ATOM 1705 C CA . LYS A 1 217 ? -0.773 3.739 -17.572 1.00 96.00 217 LYS A CA 1
ATOM 1706 C C . LYS A 1 217 ? -1.532 3.064 -18.727 1.00 96.00 217 LYS A C 1
ATOM 1708 O O . LYS A 1 217 ? -2.706 3.337 -18.931 1.00 96.00 217 LYS A O 1
ATOM 1713 N N . ASP A 1 218 ? -0.879 2.146 -19.444 1.00 96.56 218 ASP A N 1
ATOM 1714 C CA . ASP A 1 218 ? -1.456 1.460 -20.611 1.00 96.56 218 ASP A CA 1
ATOM 1715 C C . ASP A 1 218 ? -2.491 0.394 -20.209 1.00 96.56 218 ASP A C 1
ATOM 1717 O O . ASP A 1 218 ? -3.170 -0.182 -21.055 1.00 96.56 218 ASP A O 1
ATOM 1721 N N . GLN A 1 219 ? -2.605 0.117 -18.910 1.00 96.69 219 GLN A N 1
ATOM 1722 C CA . GLN A 1 219 ? -3.598 -0.769 -18.315 1.00 96.69 219 GLN A CA 1
ATOM 1723 C C . GLN A 1 219 ? -4.545 -0.015 -17.375 1.00 96.69 219 GLN A C 1
ATOM 1725 O O . GLN A 1 219 ? -5.277 -0.658 -16.619 1.00 96.69 219 GLN A O 1
ATOM 1730 N N . HIS A 1 220 ? -4.537 1.323 -17.419 1.00 96.69 220 HIS A N 1
ATOM 1731 C CA . HIS A 1 220 ? -5.430 2.151 -16.624 1.00 96.69 220 HIS A CA 1
ATOM 1732 C C . HIS A 1 220 ? -6.893 1.834 -16.932 1.00 96.69 220 HIS A C 1
ATOM 1734 O O . HIS A 1 220 ? -7.307 1.825 -18.093 1.00 96.69 220 HIS A O 1
ATOM 1740 N N . ASP A 1 221 ? -7.684 1.632 -15.884 1.00 94.88 221 ASP A N 1
ATOM 1741 C CA . ASP A 1 221 ? -9.114 1.375 -16.004 1.00 94.88 221 ASP A CA 1
ATOM 1742 C C . ASP A 1 221 ? -9.839 1.888 -14.753 1.00 94.88 221 ASP A C 1
ATOM 1744 O O . ASP A 1 221 ? -9.598 1.422 -13.640 1.00 94.88 221 ASP A O 1
ATOM 1748 N N . SER A 1 222 ? -10.719 2.877 -14.935 1.00 92.44 222 SER A N 1
ATOM 1749 C CA . SER A 1 222 ? -11.426 3.545 -13.837 1.00 92.44 222 SER A CA 1
ATOM 1750 C C . SER A 1 222 ? -12.626 2.757 -13.305 1.00 92.44 222 SER A C 1
ATOM 1752 O O . SER A 1 222 ? -13.297 3.231 -12.393 1.00 92.44 222 SER A O 1
ATOM 1754 N N . LEU A 1 223 ? -12.945 1.605 -13.901 1.00 94.12 223 LEU A N 1
ATOM 1755 C CA . LEU A 1 223 ? -14.024 0.722 -13.448 1.00 94.12 223 LEU A CA 1
ATOM 1756 C C . LEU A 1 223 ? -13.539 -0.324 -12.438 1.00 94.12 223 LEU A C 1
ATOM 1758 O O . LEU A 1 223 ? -14.347 -1.038 -11.843 1.00 94.12 223 LEU A O 1
ATOM 1762 N N . LEU A 1 224 ? -12.223 -0.436 -12.250 1.00 95.69 224 LEU A N 1
ATOM 1763 C CA . LEU A 1 224 ? -11.642 -1.410 -11.341 1.00 95.69 224 LEU A CA 1
ATOM 1764 C C . LEU A 1 224 ? -11.923 -1.036 -9.889 1.00 95.69 224 LEU A C 1
ATOM 1766 O O . LEU A 1 224 ? -11.805 0.117 -9.471 1.00 95.69 224 LEU A O 1
ATOM 1770 N N . GLN A 1 225 ? -12.241 -2.043 -9.088 1.00 96.06 225 GLN A N 1
ATOM 1771 C CA . GLN A 1 225 ? -12.429 -1.861 -7.662 1.00 96.06 225 GLN A CA 1
ATOM 1772 C C . GLN A 1 225 ? -11.083 -1.519 -7.008 1.00 96.06 225 GLN A C 1
ATOM 1774 O O . GLN A 1 225 ? -10.120 -2.279 -7.137 1.00 96.06 225 GLN A O 1
ATOM 1779 N N . PHE A 1 226 ? -11.027 -0.374 -6.321 1.00 96.06 226 PHE A N 1
ATOM 1780 C CA . PHE A 1 226 ? -9.925 0.129 -5.481 1.00 96.06 226 PHE A CA 1
ATOM 1781 C C . PHE A 1 226 ? -8.542 0.314 -6.143 1.00 96.06 226 PHE A C 1
ATOM 1783 O O . PHE A 1 226 ? -7.661 0.933 -5.555 1.00 96.06 226 PHE A O 1
ATOM 1790 N N . ARG A 1 227 ? -8.312 -0.170 -7.363 1.00 96.06 227 ARG A N 1
ATOM 1791 C CA . ARG A 1 227 ? -7.013 -0.106 -8.051 1.00 96.06 227 ARG A CA 1
ATOM 1792 C C . ARG A 1 227 ? -7.118 0.637 -9.370 1.00 96.06 227 ARG A C 1
ATOM 1794 O O . ARG A 1 227 ? -8.185 0.712 -9.958 1.00 96.06 227 ARG A O 1
ATOM 1801 N N . GLY A 1 228 ? -5.998 1.193 -9.822 1.00 94.50 228 GLY A N 1
ATOM 1802 C CA . GLY A 1 228 ? -5.979 2.050 -11.009 1.00 94.50 228 GLY A CA 1
ATOM 1803 C C . GLY A 1 228 ? -5.619 1.324 -12.299 1.00 94.50 228 GLY A C 1
ATOM 1804 O O . GLY A 1 228 ? -5.773 1.904 -13.366 1.00 94.50 228 GLY A O 1
ATOM 1805 N N . SER A 1 229 ? -5.092 0.098 -12.222 1.00 96.88 229 SER A N 1
ATOM 1806 C CA . SER A 1 229 ? -4.513 -0.601 -13.370 1.00 96.88 229 SER A CA 1
ATOM 1807 C C . SER A 1 229 ? -4.794 -2.103 -13.342 1.00 96.88 229 SER A C 1
ATOM 1809 O O . SER A 1 229 ? -4.708 -2.735 -12.289 1.00 96.88 229 SER A O 1
ATOM 1811 N N . ARG A 1 230 ? -5.091 -2.695 -14.507 1.00 97.12 230 ARG A N 1
ATOM 1812 C CA . ARG A 1 230 ? -5.530 -4.102 -14.639 1.00 97.12 230 ARG A CA 1
ATOM 1813 C C . ARG A 1 230 ? -4.496 -5.141 -14.200 1.00 97.12 230 ARG A C 1
ATOM 1815 O O . ARG A 1 230 ? -4.880 -6.248 -13.839 1.00 97.12 230 ARG A O 1
ATOM 1822 N N . ASN A 1 231 ? -3.205 -4.806 -14.205 1.00 97.44 231 ASN A N 1
ATOM 1823 C CA . ASN A 1 231 ? -2.152 -5.697 -13.707 1.00 97.44 231 ASN A CA 1
ATOM 1824 C C . ASN A 1 231 ? -2.133 -5.817 -12.179 1.00 97.44 231 ASN A C 1
ATOM 1826 O O . ASN A 1 231 ? -1.504 -6.740 -11.668 1.00 97.44 231 ASN A O 1
ATOM 1830 N N . GLN A 1 232 ? -2.743 -4.868 -11.465 1.00 98.19 232 GLN A N 1
ATOM 1831 C CA . GLN A 1 232 ? -2.755 -4.875 -10.010 1.00 98.19 232 GLN A CA 1
ATOM 1832 C C . GLN A 1 232 ? -3.769 -5.902 -9.509 1.00 98.19 232 GLN A C 1
ATOM 1834 O O . GLN A 1 232 ? -4.874 -6.008 -10.054 1.00 98.19 232 GLN A O 1
ATOM 1839 N N . ARG A 1 233 ? -3.413 -6.649 -8.463 1.00 98.44 233 ARG A N 1
ATOM 1840 C CA . ARG A 1 233 ? -4.291 -7.656 -7.851 1.00 98.44 233 ARG A CA 1
ATOM 1841 C C . ARG A 1 233 ? -4.649 -7.229 -6.438 1.00 98.44 233 ARG A C 1
ATOM 1843 O O . ARG A 1 233 ? -3.831 -6.618 -5.764 1.00 98.44 233 ARG A O 1
ATOM 1850 N N . ILE A 1 234 ? -5.854 -7.575 -5.992 1.00 98.75 234 ILE A N 1
ATOM 1851 C CA . ILE A 1 234 ? -6.253 -7.464 -4.584 1.00 98.75 234 ILE A CA 1
ATOM 1852 C C . ILE A 1 234 ? -6.137 -8.859 -3.977 1.00 98.75 234 ILE A C 1
ATOM 1854 O O . ILE A 1 234 ? -6.859 -9.773 -4.374 1.00 98.75 234 ILE A O 1
ATOM 1858 N N . ILE A 1 235 ? -5.186 -9.030 -3.070 1.00 98.88 235 ILE A N 1
ATOM 1859 C CA . ILE A 1 235 ? -4.726 -10.315 -2.549 1.00 98.88 235 ILE A CA 1
ATOM 1860 C C . ILE A 1 235 ? -5.156 -10.449 -1.092 1.00 98.88 235 ILE A C 1
ATOM 1862 O O . ILE A 1 235 ? -4.946 -9.537 -0.296 1.00 98.88 235 ILE A O 1
ATOM 1866 N N . ASP A 1 236 ? -5.714 -11.606 -0.750 1.00 98.88 236 ASP A N 1
ATOM 1867 C CA . ASP A 1 236 ? -5.920 -12.041 0.629 1.00 98.88 236 ASP A CA 1
ATOM 1868 C C . ASP A 1 236 ? -4.591 -12.577 1.171 1.00 98.88 236 ASP A C 1
ATOM 1870 O O . ASP A 1 236 ? -4.116 -13.640 0.757 1.00 98.88 236 ASP A O 1
ATOM 1874 N N . VAL A 1 237 ? -3.937 -11.803 2.035 1.00 98.81 237 VAL A N 1
ATOM 1875 C CA . VAL A 1 237 ? -2.571 -12.098 2.476 1.00 98.81 237 VAL A CA 1
ATOM 1876 C C . VAL A 1 237 ? -2.516 -13.332 3.380 1.00 98.81 237 VAL A C 1
ATOM 1878 O O . VAL A 1 237 ? -1.708 -14.214 3.074 1.00 98.81 237 VAL A O 1
ATOM 1881 N N . PRO A 1 238 ? -3.351 -13.472 4.432 1.00 98.69 238 PRO A N 1
ATOM 1882 C CA . PRO A 1 238 ? -3.351 -14.674 5.260 1.00 98.69 238 PRO A CA 1
ATOM 1883 C C . PRO A 1 238 ? -3.580 -15.952 4.450 1.00 98.69 238 PRO A C 1
ATOM 1885 O O . PRO A 1 238 ? -2.802 -16.898 4.580 1.00 98.69 238 PRO A O 1
ATOM 1888 N N . ALA A 1 239 ? -4.579 -15.965 3.559 1.00 98.69 239 ALA A N 1
ATOM 1889 C CA . ALA A 1 239 ? -4.862 -17.134 2.731 1.00 98.69 239 ALA A CA 1
ATOM 1890 C C . ALA A 1 239 ? -3.715 -17.437 1.753 1.00 98.69 239 ALA A C 1
ATOM 1892 O O . ALA A 1 239 ? -3.398 -18.604 1.510 1.00 98.69 239 ALA A O 1
ATOM 1893 N N . SER A 1 240 ? -3.064 -16.400 1.217 1.00 98.75 240 SER A N 1
ATOM 1894 C CA . SER A 1 240 ? -1.927 -16.575 0.308 1.00 98.75 240 SER A CA 1
ATOM 1895 C C . SER A 1 240 ? -0.691 -17.134 1.013 1.00 98.75 240 SER A C 1
ATOM 1897 O O . SER A 1 240 ? -0.008 -18.008 0.480 1.00 98.75 240 SER A O 1
ATOM 1899 N N . LEU A 1 241 ? -0.413 -16.667 2.235 1.00 98.38 241 LEU A N 1
ATOM 1900 C CA . LEU A 1 241 ? 0.678 -17.187 3.061 1.00 98.38 241 LEU A CA 1
ATOM 1901 C C . LEU A 1 241 ? 0.428 -18.639 3.481 1.00 98.38 241 LEU A C 1
ATOM 1903 O O . LEU A 1 241 ? 1.357 -19.443 3.449 1.00 98.38 241 LEU A O 1
ATOM 1907 N N . GLU A 1 242 ? -0.807 -18.984 3.851 1.00 98.31 242 GLU A N 1
ATOM 1908 C CA . GLU A 1 242 ? -1.175 -20.346 4.251 1.00 98.31 242 GLU A CA 1
ATOM 1909 C C . GLU A 1 242 ? -1.025 -21.345 3.095 1.00 98.31 242 GLU A C 1
ATOM 1911 O O . GLU A 1 242 ? -0.495 -22.441 3.283 1.00 98.31 242 GLU A O 1
ATOM 1916 N N . ARG A 1 243 ? -1.469 -20.972 1.888 1.00 97.81 243 ARG A N 1
ATOM 1917 C CA . ARG A 1 243 ? -1.416 -21.856 0.713 1.00 97.81 243 ARG A CA 1
ATOM 1918 C C . ARG A 1 243 ? -0.069 -21.859 -0.002 1.00 97.81 243 ARG A C 1
ATOM 1920 O O . ARG A 1 243 ? 0.209 -22.789 -0.755 1.00 97.81 243 ARG A O 1
ATOM 1927 N N . GLY A 1 244 ? 0.753 -20.831 0.206 1.00 95.94 244 GLY A N 1
ATOM 1928 C CA . GLY A 1 244 ? 2.001 -20.632 -0.532 1.00 95.94 244 GLY A CA 1
ATOM 1929 C C . GLY A 1 244 ? 1.800 -20.183 -1.985 1.00 95.94 244 GLY A C 1
ATOM 1930 O O . GLY A 1 244 ? 2.734 -20.246 -2.781 1.00 95.94 244 GLY A O 1
ATOM 1931 N N . GLU A 1 245 ? 0.601 -19.722 -2.341 1.00 96.38 245 GLU A N 1
ATOM 1932 C CA . GLU A 1 245 ? 0.242 -19.202 -3.663 1.00 96.38 245 GLU A CA 1
ATOM 1933 C C . GLU A 1 245 ? -0.693 -17.996 -3.524 1.00 96.38 245 GLU A C 1
ATOM 1935 O O . GLU A 1 245 ? -1.340 -17.829 -2.496 1.00 96.38 245 GLU A O 1
ATOM 1940 N N . VAL A 1 246 ? -0.782 -17.149 -4.553 1.00 98.38 246 VAL A N 1
ATOM 1941 C CA . VAL A 1 246 ? -1.640 -15.954 -4.511 1.00 98.38 246 VAL A CA 1
ATOM 1942 C C . VAL A 1 246 ? -3.118 -16.349 -4.470 1.00 98.38 246 VAL A C 1
ATOM 1944 O O . VAL A 1 246 ? -3.638 -16.953 -5.407 1.00 98.38 246 VAL A O 1
ATOM 1947 N N . VAL A 1 247 ? -3.811 -15.916 -3.420 1.00 98.75 247 VAL A N 1
ATOM 1948 C CA . VAL A 1 247 ? -5.264 -16.000 -3.264 1.00 98.75 247 VAL A CA 1
ATOM 1949 C C . VAL A 1 247 ? -5.860 -14.614 -3.479 1.00 98.75 247 VAL A C 1
ATOM 1951 O O . VAL A 1 247 ? -5.567 -13.669 -2.750 1.00 98.75 247 VAL A O 1
ATOM 1954 N N . ILE A 1 248 ? -6.709 -14.484 -4.497 1.00 98.62 248 ILE A N 1
ATOM 1955 C CA . ILE A 1 248 ? -7.415 -13.231 -4.780 1.00 98.62 248 ILE A CA 1
ATOM 1956 C C . ILE A 1 248 ? -8.503 -13.006 -3.733 1.00 98.62 248 ILE A C 1
ATOM 1958 O O . ILE A 1 248 ? -9.230 -13.931 -3.364 1.00 98.62 248 ILE A O 1
ATOM 1962 N N . TRP A 1 249 ? -8.622 -11.761 -3.277 1.00 98.56 249 TRP A N 1
ATOM 1963 C CA . TRP A 1 249 ? -9.633 -11.347 -2.318 1.00 98.56 249 TRP A CA 1
ATOM 1964 C C . TRP A 1 249 ? -11.039 -11.688 -2.818 1.00 98.56 249 TRP A C 1
ATOM 1966 O O . TRP A 1 249 ? -11.456 -11.289 -3.906 1.00 98.56 249 TRP A O 1
ATOM 1976 N N . SER A 1 250 ? -11.786 -12.427 -2.002 1.00 97.94 250 SER A N 1
ATOM 1977 C CA . SER A 1 250 ? -13.055 -13.052 -2.398 1.00 97.94 250 SER A CA 1
ATOM 1978 C C . SER A 1 250 ? -14.177 -12.068 -2.739 1.00 97.94 250 SER A C 1
ATOM 1980 O O . SER A 1 250 ? -15.135 -12.452 -3.407 1.00 97.94 250 SER A O 1
ATOM 1982 N N . LYS A 1 251 ? -14.068 -10.809 -2.299 1.00 97.50 251 LYS A N 1
ATOM 1983 C CA . LYS A 1 251 ? -15.053 -9.751 -2.569 1.00 97.50 251 LYS A CA 1
ATOM 1984 C C . LYS A 1 251 ? -14.672 -8.850 -3.746 1.00 97.50 251 LYS A C 1
ATOM 1986 O O . LYS A 1 251 ? -15.333 -7.832 -3.956 1.00 97.50 251 LYS A O 1
ATOM 1991 N N . LEU A 1 252 ? -13.621 -9.201 -4.492 1.00 96.81 252 LEU A N 1
ATOM 1992 C CA . LEU A 1 252 ? -13.231 -8.467 -5.688 1.00 96.81 252 LEU A CA 1
ATOM 1993 C C . LEU A 1 252 ? -14.385 -8.457 -6.699 1.00 96.81 252 LEU A C 1
ATOM 1995 O O . LEU A 1 252 ? -14.809 -9.502 -7.192 1.00 96.81 252 LEU A O 1
ATOM 1999 N N . HIS A 1 253 ? -14.867 -7.262 -7.019 1.00 94.38 253 HIS A N 1
ATOM 2000 C CA . HIS A 1 253 ? -15.938 -7.045 -7.979 1.00 94.38 253 HIS A CA 1
ATOM 2001 C C . HIS A 1 253 ? -15.706 -5.735 -8.735 1.00 94.38 253 HIS A C 1
ATOM 2003 O O . HIS A 1 253 ? -16.021 -4.650 -8.242 1.00 94.38 253 HIS A O 1
ATOM 2009 N N . ASP A 1 254 ? -15.129 -5.848 -9.931 1.00 94.19 254 ASP A N 1
ATOM 2010 C CA . ASP A 1 254 ? -14.941 -4.712 -10.831 1.00 94.19 254 ASP A CA 1
ATOM 2011 C C . ASP A 1 254 ? -16.275 -4.302 -11.462 1.00 94.19 254 ASP A C 1
ATOM 2013 O O . ASP A 1 254 ? -17.139 -5.137 -11.733 1.00 94.19 254 ASP A O 1
ATOM 2017 N N . GLN A 1 255 ? -16.447 -3.003 -11.690 1.00 88.69 255 GLN A N 1
ATOM 2018 C CA . GLN A 1 255 ? -17.653 -2.484 -12.319 1.00 88.69 255 GLN A CA 1
ATOM 2019 C C . GLN A 1 255 ? -17.644 -2.771 -13.821 1.00 88.69 255 GLN A C 1
ATOM 2021 O O . GLN A 1 255 ? -16.609 -2.724 -14.485 1.00 88.69 255 GLN A O 1
ATOM 2026 N N . GLU A 1 256 ? -18.828 -2.981 -14.386 1.00 85.94 256 GLU A N 1
ATOM 2027 C CA . GLU A 1 256 ? -19.016 -3.021 -15.832 1.00 85.94 256 GLU A CA 1
ATOM 2028 C C . GLU A 1 256 ? -19.688 -1.729 -16.293 1.00 85.94 256 GLU A C 1
ATOM 2030 O O . GLU A 1 256 ? -20.689 -1.278 -15.728 1.00 85.94 256 GLU A O 1
ATOM 2035 N N . ARG A 1 257 ? -19.144 -1.108 -17.344 1.00 75.25 257 ARG A N 1
ATOM 2036 C CA . ARG A 1 257 ? -19.757 0.083 -17.934 1.00 75.25 257 ARG A CA 1
ATOM 2037 C C . ARG A 1 257 ? -20.962 -0.338 -18.762 1.00 75.25 257 ARG A C 1
ATOM 2039 O O . ARG A 1 257 ? -20.845 -0.614 -19.951 1.00 75.25 257 ARG A O 1
ATOM 2046 N N . PHE A 1 258 ? -22.128 -0.336 -18.133 1.00 74.12 258 PHE A N 1
ATOM 2047 C CA . PHE A 1 258 ? -23.403 -0.479 -18.819 1.00 74.12 258 PHE A CA 1
ATOM 2048 C C . PHE A 1 258 ? -24.021 0.903 -19.042 1.00 74.12 258 PHE A C 1
ATOM 2050 O O . PHE A 1 258 ? -24.461 1.561 -18.099 1.00 74.12 258 PHE A O 1
ATOM 2057 N N . ILE A 1 259 ? -24.036 1.363 -20.294 1.00 68.94 259 ILE A N 1
ATOM 2058 C CA . ILE A 1 259 ? -24.797 2.550 -20.697 1.00 68.94 259 ILE A CA 1
ATOM 2059 C C . ILE A 1 259 ? -26.043 2.045 -21.428 1.00 68.94 259 ILE A C 1
ATOM 2061 O O . ILE A 1 259 ? -25.906 1.531 -22.538 1.00 68.94 259 ILE A O 1
ATOM 2065 N N . PRO A 1 260 ? -27.245 2.176 -20.838 1.00 72.88 260 PRO A N 1
ATOM 2066 C CA . PRO A 1 260 ? -28.484 1.861 -21.536 1.00 72.88 260 PRO A CA 1
ATOM 2067 C C . PRO A 1 260 ? -28.584 2.640 -22.854 1.00 72.88 260 PRO A C 1
ATOM 2069 O O . PRO A 1 260 ? -28.283 3.834 -22.883 1.00 72.88 260 PRO A O 1
ATOM 2072 N N . GLU A 1 261 ? -29.054 1.989 -23.921 1.00 68.62 261 GLU A N 1
ATOM 2073 C CA . GLU A 1 261 ? -29.138 2.553 -25.284 1.00 68.62 261 GLU A CA 1
ATOM 2074 C C . GLU A 1 261 ? -29.858 3.910 -25.333 1.00 68.62 261 GLU A C 1
ATOM 2076 O O . GLU A 1 261 ? -29.465 4.804 -26.081 1.00 68.62 261 GLU A O 1
ATOM 2081 N N . ILE A 1 262 ? -30.843 4.109 -24.453 1.00 73.06 262 ILE A N 1
ATOM 2082 C CA . ILE A 1 262 ? -31.592 5.365 -24.306 1.00 73.06 262 ILE A CA 1
ATOM 2083 C C . ILE A 1 262 ? -30.705 6.582 -23.981 1.00 73.06 262 ILE A C 1
ATOM 2085 O O . ILE A 1 262 ? -31.078 7.700 -24.316 1.00 73.06 262 ILE A O 1
ATOM 2089 N N . TYR A 1 263 ? -29.526 6.378 -23.381 1.00 69.38 263 TYR A N 1
ATOM 2090 C CA . TYR A 1 263 ? -28.548 7.430 -23.075 1.00 69.38 263 TYR A CA 1
ATOM 2091 C C . TYR A 1 263 ? -27.386 7.488 -24.086 1.00 69.38 263 TYR A C 1
ATOM 2093 O O . TYR A 1 263 ? -26.482 8.312 -23.940 1.00 69.38 263 TYR A O 1
ATOM 2101 N N . GLY A 1 264 ? -27.372 6.616 -25.101 1.00 59.59 264 GLY A N 1
ATOM 2102 C CA . GLY A 1 264 ? -26.317 6.556 -26.119 1.00 59.59 264 GLY A CA 1
ATOM 2103 C C . GLY A 1 264 ? -26.457 7.608 -27.224 1.00 59.59 264 GLY A C 1
ATOM 2104 O O . GLY A 1 264 ? -25.453 8.052 -27.779 1.00 59.59 264 GLY A O 1
ATOM 2105 N N . HIS A 1 265 ? -27.683 8.050 -27.520 1.00 58.06 265 HIS A N 1
ATOM 2106 C CA . HIS A 1 265 ? -27.965 8.925 -28.665 1.00 58.06 265 HIS A CA 1
ATOM 2107 C C . HIS A 1 265 ? -27.517 10.389 -28.487 1.00 58.06 265 HIS A C 1
ATOM 2109 O O . HIS A 1 265 ? -27.284 11.064 -29.486 1.00 58.06 265 HIS A O 1
ATOM 2115 N N . GLU A 1 266 ? -27.332 10.874 -27.253 1.00 55.94 266 GLU A N 1
ATOM 2116 C CA . GLU A 1 266 ? -26.942 12.273 -26.979 1.00 55.94 266 GLU A CA 1
ATOM 2117 C C . GLU A 1 266 ? -25.434 12.464 -26.719 1.00 55.94 266 GLU A C 1
ATOM 2119 O O . GLU A 1 266 ? -24.933 13.584 -26.793 1.00 55.94 266 GLU A O 1
ATOM 2124 N N . ARG A 1 267 ? -24.670 11.389 -26.461 1.00 54.81 267 ARG A N 1
ATOM 2125 C CA . ARG A 1 267 ? -23.231 11.485 -26.130 1.00 54.81 267 ARG A CA 1
ATOM 2126 C C . ARG A 1 267 ? -22.289 11.532 -27.329 1.00 54.81 267 ARG A C 1
ATOM 2128 O O . ARG A 1 267 ? -21.218 12.125 -27.217 1.00 54.81 267 ARG A O 1
ATOM 2135 N N . ALA A 1 268 ? -22.688 10.993 -28.482 1.00 53.88 268 ALA A N 1
ATOM 2136 C CA . ALA A 1 268 ? -21.863 11.029 -29.695 1.00 53.88 268 ALA A CA 1
ATOM 2137 C C . ALA A 1 268 ? -21.544 12.463 -30.175 1.00 53.88 268 ALA A C 1
ATOM 2139 O O . ALA A 1 268 ? -20.592 12.660 -30.921 1.00 53.88 268 ALA A O 1
ATOM 2140 N N . ALA A 1 269 ? -22.311 13.464 -29.727 1.00 54.56 269 ALA A N 1
ATOM 2141 C CA . ALA A 1 269 ? -22.093 14.872 -30.050 1.00 54.56 269 ALA A CA 1
ATOM 2142 C C . ALA A 1 269 ? -21.125 15.606 -29.095 1.00 54.56 269 ALA A C 1
ATOM 2144 O O . ALA A 1 269 ? -20.719 16.718 -29.412 1.00 54.56 269 ALA A O 1
ATOM 2145 N N . GLY A 1 270 ? -20.768 15.027 -27.937 1.00 52.81 270 GLY A N 1
ATOM 2146 C CA . GLY A 1 270 ? -20.016 15.724 -26.879 1.00 52.81 270 GLY A CA 1
ATOM 2147 C C . GLY A 1 270 ? -18.596 15.217 -26.608 1.00 52.81 270 GLY A C 1
ATOM 2148 O O . GLY A 1 270 ? -17.815 15.926 -25.985 1.00 52.81 270 GLY A O 1
ATOM 2149 N N . GLU A 1 271 ? -18.237 14.013 -27.061 1.00 52.34 271 GLU A N 1
ATOM 2150 C CA . GLU A 1 271 ? -16.915 13.408 -26.792 1.00 52.34 271 GLU A CA 1
ATOM 2151 C C . GLU A 1 271 ? -15.865 13.697 -27.890 1.00 52.34 271 GLU A C 1
ATOM 2153 O O . GLU A 1 271 ? -14.731 13.240 -27.789 1.00 52.34 271 GLU A O 1
ATOM 2158 N N . GLY A 1 272 ? -16.212 14.475 -28.925 1.00 41.94 272 GLY A N 1
ATOM 2159 C CA . GLY A 1 272 ? -15.316 14.791 -30.049 1.00 41.94 272 GLY A CA 1
ATOM 2160 C C . GLY A 1 272 ? -14.269 15.887 -29.800 1.00 41.94 272 GLY A C 1
ATOM 2161 O O . GLY A 1 272 ? -13.323 15.973 -30.574 1.00 41.94 272 GLY A O 1
ATOM 2162 N N . ASP A 1 273 ? -14.405 16.690 -28.739 1.00 39.25 273 ASP A N 1
ATOM 2163 C CA . ASP A 1 273 ? -13.602 17.916 -28.539 1.00 39.25 273 ASP A CA 1
ATOM 2164 C C . ASP A 1 273 ? -12.679 17.885 -27.305 1.00 39.25 273 ASP A C 1
ATOM 2166 O O . ASP A 1 273 ? -12.118 18.907 -26.909 1.00 39.25 273 ASP A O 1
ATOM 2170 N N . ALA A 1 274 ? -12.488 16.721 -26.681 1.00 41.25 274 ALA A N 1
ATOM 2171 C CA . ALA A 1 274 ? -11.572 16.567 -25.551 1.00 41.25 274 ALA A CA 1
ATOM 2172 C C . ALA A 1 274 ? -10.607 15.394 -25.772 1.00 41.25 274 ALA A C 1
ATOM 2174 O O . ALA A 1 274 ? -10.661 14.382 -25.071 1.00 41.25 274 ALA A O 1
ATOM 2175 N N . SER A 1 275 ? -9.720 15.544 -26.756 1.00 35.09 275 SER A N 1
ATOM 2176 C CA . SER A 1 275 ? -8.532 14.702 -26.954 1.00 35.09 275 SER A CA 1
ATOM 2177 C C . SER A 1 275 ? -7.298 15.561 -27.169 1.00 35.09 275 SER A C 1
ATOM 2179 O O . SER A 1 275 ? -7.392 16.460 -28.035 1.00 35.09 275 SER A O 1
#

Organism: NCBI:txid35760

Secondary structure (DSSP, 8-state):
------------------------------------------PPPPPP-BTTTT-----TT-S-TTS-BPPTTSS-HHHH--SEEEEEEEEESSSSSSSEEEEEE---TT--TT-TTGGG-STTSSEE--HHHHHHHHHHHTSTT--EEEEEES-GGG-HHHHHHHHHHHHHHHTTSSEEEEE-SS-HHHHTSTT--HHHHHHHHH-SEEEES---GGGB-TTSSS-SBTT-EEEEHHHHHHHTS--B-TT---------GGGTTTTTTTSSS--

Radius of gyration: 27.03 Å; chains: 1; bounding box: 50×91×60 Å